Protein AF-A0A9D8TJP3-F1 (afdb_monomer)

Sequence (232 aa):
MSSPQKVGKEHIFDLKEYVSEFPYVSIFRLLYLKGLGNQDDIRFSSELRHAALYVQDRKALRTLMELKDVREEAAEVKEADPVAPKANAKPKRDEETDPLAVVPAFDIAKELEVDDEPIEDLSELAKFINRKPKKMKHQSLIDNFIQASETESFTTSIKSNSGESVAPQAQESKSVGESEEFLTETLAKIYIKQRKFESAIKIFRKLCLKNPEKSIYFADQIRFLEKLVENL

Foldseek 3Di:
DPDLQPQEPVCLVVLVVCCVVPVQDLVSLLSNLLHCLVVVPPCNVVSLVSSVVRDPDVVSSVVSVVVSVVVVVVPPPDDDDDDDDDDDDDDDDDDDDDPPPDDPPPPPVVVPPDPPDPPPDPVVVVVVVPDDDDQDPCNVVVVVVVVVCVVDVPPPPPPPPDDDDDDDDDDDDDDPPPPLPPLDLVVLVVCVVVVNLVVSLVSLVSVCVVCVVCVVVSVVVNVVSVVVVVVD

Nearest PDB structures (foldseek):
  7mqa-assembly1_LP  TM=6.588E-01  e=6.156E+00  Homo sapiens
  8t9d-assembly1_E  TM=1.950E-01  e=9.033E+00  Homo sapiens
  5fwl-assembly1_E  TM=1.680E-01  e=9.542E+00  Homo sapiens

Solvent-accessible surface area (backbone atoms only — not comparable to full-atom values): 15213 Å² total; per-residue (Å²): 136,95,56,90,88,70,52,49,77,84,47,41,61,59,28,50,52,48,34,70,77,40,69,76,49,44,66,44,43,53,51,33,50,48,22,30,59,74,66,70,41,84,60,38,71,60,51,46,60,58,40,64,74,52,38,88,56,64,62,64,55,47,53,67,52,51,62,53,59,59,58,56,65,73,70,73,80,83,85,88,86,90,86,90,90,88,80,89,90,84,88,87,83,90,85,86,90,82,95,78,90,79,72,85,76,82,66,66,72,77,82,59,81,63,91,81,70,84,85,84,54,76,73,55,54,56,54,57,72,70,47,78,80,80,82,54,101,58,46,68,61,53,53,52,50,54,54,52,52,72,76,43,85,76,73,82,77,78,80,77,87,74,87,83,89,79,85,91,74,97,68,94,73,82,77,78,81,75,67,73,88,73,73,45,71,68,56,27,53,50,27,48,76,70,69,38,47,70,62,20,41,54,42,38,56,55,47,28,73,76,38,63,94,49,28,68,61,34,52,52,53,39,53,52,45,52,54,50,64,75,76,106

Structure (mmCIF, N/CA/C/O backbone):
data_AF-A0A9D8TJP3-F1
#
_entry.id   AF-A0A9D8TJP3-F1
#
loop_
_atom_site.group_PDB
_atom_site.id
_atom_site.type_symbol
_atom_site.label_atom_id
_atom_site.label_alt_id
_atom_site.label_comp_id
_atom_site.label_asym_id
_atom_site.label_entity_id
_atom_site.label_seq_id
_atom_site.pdbx_PDB_ins_code
_atom_site.Cartn_x
_atom_site.Cartn_y
_atom_site.Cartn_z
_atom_site.occupancy
_atom_site.B_iso_or_equiv
_atom_site.auth_seq_id
_atom_site.auth_comp_id
_atom_site.auth_asym_id
_atom_site.auth_atom_id
_atom_site.pdbx_PDB_model_num
ATOM 1 N N . MET A 1 1 ? 31.776 0.926 -12.232 1.00 44.47 1 MET A N 1
ATOM 2 C CA . MET A 1 1 ? 30.499 1.338 -12.859 1.00 44.47 1 MET A CA 1
ATOM 3 C C . MET A 1 1 ? 30.181 2.769 -12.421 1.00 44.47 1 MET A C 1
ATOM 5 O O . MET A 1 1 ? 29.446 2.950 -11.464 1.00 44.47 1 MET A O 1
ATOM 9 N N . SER A 1 2 ? 30.781 3.787 -13.052 1.00 45.88 2 SER A N 1
ATOM 10 C CA . SER A 1 2 ? 30.724 5.188 -12.571 1.00 45.88 2 SER A CA 1
ATOM 11 C C . SER A 1 2 ? 29.627 6.050 -13.215 1.00 45.88 2 SER A C 1
ATOM 13 O O . SER A 1 2 ? 29.706 7.272 -13.180 1.00 45.88 2 SER A O 1
ATOM 15 N N . SER A 1 3 ? 28.599 5.461 -13.833 1.00 56.03 3 SER A N 1
ATOM 16 C CA . SER A 1 3 ? 27.467 6.222 -14.390 1.00 56.03 3 SER A CA 1
ATOM 17 C C . SER A 1 3 ? 26.207 5.351 -14.507 1.00 56.03 3 SER A C 1
ATOM 19 O O . SER A 1 3 ? 26.027 4.687 -15.529 1.00 56.03 3 SER A O 1
ATOM 21 N N . PRO A 1 4 ? 25.295 5.364 -13.516 1.00 60.12 4 PRO A N 1
ATOM 22 C CA . PRO A 1 4 ? 24.030 4.615 -13.572 1.00 60.12 4 PRO A CA 1
ATOM 23 C C . PRO A 1 4 ? 23.072 5.097 -14.682 1.00 60.12 4 PRO A C 1
ATOM 25 O O . PRO A 1 4 ? 22.067 4.450 -14.956 1.00 60.12 4 PRO A O 1
ATOM 28 N N . GLN A 1 5 ? 23.381 6.215 -15.351 1.00 61.78 5 GLN A N 1
ATOM 29 C CA . GLN A 1 5 ? 22.590 6.759 -16.459 1.00 61.78 5 GLN A CA 1
ATOM 30 C C . GLN A 1 5 ? 22.841 6.073 -17.817 1.00 61.78 5 GLN A C 1
ATOM 32 O O . GLN A 1 5 ? 22.032 6.239 -18.725 1.00 61.78 5 GLN A O 1
ATOM 37 N N . LYS A 1 6 ? 23.917 5.285 -17.973 1.00 68.00 6 LYS A N 1
ATOM 38 C CA . LYS A 1 6 ? 24.306 4.648 -19.251 1.00 68.00 6 LYS A CA 1
ATOM 39 C C . LYS A 1 6 ? 24.052 3.135 -19.289 1.00 68.00 6 LYS A C 1
ATOM 41 O O . LYS A 1 6 ? 24.790 2.403 -19.934 1.00 68.00 6 LYS A O 1
ATOM 46 N N . VAL A 1 7 ? 23.036 2.639 -18.582 1.00 75.12 7 VAL A N 1
ATOM 47 C CA . VAL A 1 7 ? 22.682 1.211 -18.652 1.00 75.12 7 VAL A CA 1
ATOM 48 C C . VAL A 1 7 ? 22.010 0.925 -20.004 1.00 75.12 7 VAL A C 1
ATOM 50 O O . VAL A 1 7 ? 20.844 1.278 -20.203 1.00 75.12 7 VAL A O 1
ATOM 53 N N . GLY A 1 8 ? 22.782 0.347 -20.932 1.00 71.50 8 GLY A N 1
ATOM 54 C CA . GLY A 1 8 ? 22.374 -0.069 -22.280 1.00 71.50 8 GLY A CA 1
ATOM 55 C C . GLY A 1 8 ? 21.865 -1.516 -22.373 1.00 71.50 8 GLY A C 1
ATOM 56 O O . GLY A 1 8 ? 21.659 -2.185 -21.357 1.00 71.50 8 GLY A O 1
ATOM 57 N N . LYS A 1 9 ? 21.632 -2.005 -23.602 1.00 76.00 9 LYS A N 1
ATOM 58 C CA . LYS A 1 9 ? 21.052 -3.344 -23.876 1.00 76.00 9 LYS A CA 1
ATOM 59 C C . LYS A 1 9 ? 21.998 -4.477 -23.526 1.00 76.00 9 LYS A C 1
ATOM 61 O O . LYS A 1 9 ? 21.565 -5.512 -23.030 1.00 76.00 9 LYS A O 1
ATOM 66 N N . GLU A 1 10 ? 23.274 -4.229 -23.739 1.00 80.31 10 GLU A N 1
ATOM 67 C CA . GLU A 1 10 ? 24.395 -5.099 -23.439 1.00 80.31 10 GLU A CA 1
ATOM 68 C C . GLU A 1 10 ? 24.446 -5.503 -21.961 1.00 80.31 10 GLU A C 1
ATOM 70 O O . GLU A 1 10 ? 24.826 -6.623 -21.654 1.00 80.31 10 GLU A O 1
ATOM 75 N N . HIS A 1 11 ? 23.983 -4.641 -21.051 1.00 83.00 11 HIS A N 1
ATOM 76 C CA . HIS A 1 11 ? 24.067 -4.888 -19.612 1.00 83.00 11 HIS A CA 1
ATOM 77 C C . HIS A 1 11 ? 22.826 -5.566 -19.028 1.00 83.00 11 HIS A C 1
ATOM 79 O O . HIS A 1 11 ? 22.880 -6.037 -17.897 1.00 83.00 11 HIS A O 1
ATOM 85 N N . ILE A 1 12 ? 21.698 -5.616 -19.751 1.00 87.19 12 ILE A N 1
ATOM 86 C CA . ILE A 1 12 ? 20.437 -6.164 -19.215 1.00 87.19 12 ILE A CA 1
ATOM 87 C C . ILE A 1 12 ? 20.566 -7.653 -18.909 1.00 87.19 12 ILE A C 1
ATOM 89 O O . ILE A 1 12 ? 20.019 -8.110 -17.906 1.00 87.19 12 ILE A O 1
ATOM 93 N N . PHE A 1 13 ? 21.264 -8.401 -19.765 1.00 88.00 13 PHE A N 1
ATOM 94 C CA . PHE A 1 13 ? 21.446 -9.836 -19.574 1.00 88.00 13 PHE A CA 1
ATOM 95 C C . PHE A 1 13 ? 22.270 -10.116 -18.311 1.00 88.00 13 PHE A C 1
ATOM 97 O O . PHE A 1 13 ? 21.777 -10.795 -17.412 1.00 88.00 13 PHE A O 1
ATOM 104 N N . ASP A 1 14 ? 23.438 -9.485 -18.191 1.00 89.06 14 ASP A N 1
ATOM 105 C CA . ASP A 1 14 ? 24.317 -9.612 -17.023 1.00 89.06 14 ASP A CA 1
ATOM 106 C C . ASP A 1 14 ? 23.613 -9.140 -15.739 1.00 89.06 14 ASP A C 1
ATOM 108 O O . ASP A 1 14 ? 23.651 -9.795 -14.700 1.00 89.06 14 ASP A O 1
ATOM 112 N N . LEU A 1 15 ? 22.889 -8.016 -15.805 1.00 89.69 15 LEU A N 1
ATOM 113 C CA . LEU A 1 15 ? 22.115 -7.495 -14.675 1.00 89.69 15 LEU A CA 1
ATOM 114 C C . LEU A 1 15 ? 21.002 -8.452 -14.251 1.00 89.69 15 LEU A C 1
ATOM 116 O O . LEU A 1 15 ? 20.737 -8.586 -13.057 1.00 89.69 15 LEU A O 1
ATOM 120 N N . LYS A 1 16 ? 20.356 -9.128 -15.203 1.00 91.19 16 LYS A N 1
ATOM 121 C CA . LYS A 1 16 ? 19.347 -10.144 -14.901 1.00 91.19 16 LYS A CA 1
ATOM 122 C C . LYS A 1 16 ? 19.970 -11.346 -14.196 1.00 91.19 16 LYS A C 1
ATOM 124 O O . LYS A 1 16 ? 19.378 -11.853 -13.242 1.00 91.19 16 LYS A O 1
ATOM 129 N N . GLU A 1 17 ? 21.147 -11.776 -14.641 1.00 92.69 17 GLU A N 1
ATOM 130 C CA . GLU A 1 17 ? 21.906 -12.848 -14.000 1.00 92.69 17 GLU A CA 1
ATOM 131 C C . GLU A 1 17 ? 22.252 -12.471 -12.552 1.00 92.69 17 GLU A C 1
ATOM 133 O O . GLU A 1 17 ? 21.866 -13.192 -11.628 1.00 92.69 17 GLU A O 1
ATOM 138 N N . TYR A 1 18 ? 22.790 -11.271 -12.316 1.00 91.94 18 TYR A N 1
ATOM 139 C CA . TYR A 1 18 ? 23.084 -10.791 -10.959 1.00 91.94 18 TYR A CA 1
ATOM 140 C C . TYR A 1 18 ? 21.846 -10.623 -10.072 1.00 91.94 18 TYR A C 1
ATOM 142 O O . TYR A 1 18 ? 21.910 -10.878 -8.870 1.00 91.94 18 TYR A O 1
ATOM 150 N N . VAL A 1 19 ? 20.702 -10.220 -10.629 1.00 91.94 19 VAL A N 1
ATOM 151 C CA . VAL A 1 19 ? 19.435 -10.160 -9.877 1.00 91.94 19 VAL A CA 1
ATOM 152 C C . VAL A 1 19 ? 18.961 -11.557 -9.469 1.00 91.94 19 VAL A C 1
ATOM 154 O O . VAL A 1 19 ? 18.349 -11.702 -8.407 1.00 91.94 19 VAL A O 1
ATOM 157 N N . SER A 1 20 ? 19.237 -12.574 -10.289 1.00 90.62 20 SER A N 1
ATOM 158 C CA . SER A 1 20 ? 18.901 -13.964 -9.973 1.00 90.62 20 SER A CA 1
ATOM 159 C C . SER A 1 20 ? 19.840 -14.570 -8.926 1.00 90.62 20 SER A C 1
ATOM 161 O O . SER A 1 20 ? 19.373 -15.264 -8.025 1.00 90.62 20 SER A O 1
ATOM 163 N N . GLU A 1 21 ? 21.132 -14.248 -8.997 1.00 94.56 21 GLU A N 1
ATOM 164 C CA . GLU A 1 21 ? 22.159 -14.756 -8.085 1.00 94.56 21 GLU A CA 1
ATOM 165 C C . GLU A 1 21 ? 22.129 -14.047 -6.721 1.00 94.56 21 GLU A C 1
ATOM 167 O O . GLU A 1 21 ? 22.305 -14.679 -5.678 1.00 94.56 21 GLU A O 1
ATOM 172 N N . PHE A 1 22 ? 21.803 -12.748 -6.701 1.00 91.44 22 PHE A N 1
ATOM 173 C CA . PHE A 1 22 ? 21.753 -11.930 -5.486 1.00 91.44 22 PHE A CA 1
ATOM 174 C C . PHE A 1 22 ? 20.387 -11.243 -5.287 1.00 91.44 22 PHE A C 1
ATOM 176 O O . PHE A 1 22 ? 20.278 -10.014 -5.382 1.00 91.44 22 PHE A O 1
ATOM 183 N N . PRO A 1 23 ? 19.323 -11.989 -4.920 1.00 87.31 23 PRO A N 1
ATOM 184 C CA . PRO A 1 23 ? 17.965 -11.449 -4.852 1.00 87.31 23 PRO A CA 1
ATOM 185 C C . PRO A 1 23 ? 17.764 -10.309 -3.847 1.00 87.31 23 PRO A C 1
ATOM 187 O O . PRO A 1 23 ? 16.841 -9.514 -4.003 1.00 87.31 23 PRO A O 1
ATOM 190 N N . TYR A 1 24 ? 18.577 -10.212 -2.801 1.00 89.44 24 TYR A N 1
ATOM 191 C CA . TYR A 1 24 ? 18.387 -9.211 -1.744 1.00 89.44 24 TYR A CA 1
ATOM 192 C C . TYR A 1 24 ? 19.181 -7.921 -1.977 1.00 89.44 24 TYR A C 1
ATOM 194 O O . TYR A 1 24 ? 19.028 -6.960 -1.225 1.00 89.44 24 TYR A O 1
ATOM 202 N N . VAL A 1 25 ? 20.003 -7.865 -3.029 1.00 90.38 25 VAL A N 1
ATOM 203 C CA . VAL A 1 25 ? 20.800 -6.679 -3.343 1.00 90.38 25 VAL A CA 1
ATOM 204 C C . VAL A 1 25 ? 19.956 -5.696 -4.155 1.00 90.38 25 VAL A C 1
ATOM 206 O O . VAL A 1 25 ? 19.658 -5.899 -5.333 1.00 90.38 25 VAL A O 1
ATOM 209 N N . SER A 1 26 ? 19.575 -4.591 -3.515 1.00 86.56 26 SER A N 1
ATOM 210 C CA . SER A 1 26 ? 18.715 -3.557 -4.104 1.00 86.56 26 SER A CA 1
ATOM 211 C C . SER A 1 26 ? 19.340 -2.875 -5.325 1.00 86.56 26 SER A C 1
ATOM 213 O O . SER A 1 26 ? 18.622 -2.527 -6.261 1.00 86.56 26 SER A O 1
ATOM 215 N N . ILE A 1 27 ? 20.667 -2.723 -5.359 1.00 88.00 27 ILE A N 1
ATOM 216 C CA . ILE A 1 27 ? 21.352 -1.953 -6.405 1.00 88.00 27 ILE A CA 1
ATOM 217 C C . ILE A 1 27 ? 21.264 -2.618 -7.784 1.00 88.00 27 ILE A C 1
ATOM 219 O O . ILE A 1 27 ? 20.998 -1.936 -8.771 1.00 88.00 27 ILE A O 1
ATOM 223 N N . PHE A 1 28 ? 21.399 -3.948 -7.856 1.00 89.50 28 PHE A N 1
ATOM 224 C CA . PHE A 1 28 ? 21.288 -4.687 -9.117 1.00 89.50 28 PHE A CA 1
ATOM 225 C C . PHE A 1 28 ? 19.870 -4.630 -9.663 1.00 89.50 28 PHE A C 1
ATOM 227 O O . PHE A 1 28 ? 19.679 -4.400 -10.853 1.00 89.50 28 PHE A O 1
ATOM 234 N N . ARG A 1 29 ? 18.869 -4.744 -8.782 1.00 89.19 29 ARG A N 1
ATOM 235 C CA . ARG A 1 29 ? 17.461 -4.601 -9.163 1.00 89.19 29 ARG A CA 1
ATOM 236 C C . ARG A 1 29 ? 17.176 -3.213 -9.713 1.00 89.19 29 ARG A C 1
ATOM 238 O O . ARG A 1 29 ? 16.544 -3.115 -10.753 1.00 89.19 29 ARG A O 1
ATOM 245 N N . LEU A 1 30 ? 17.666 -2.159 -9.060 1.00 88.62 30 LEU A N 1
ATOM 246 C CA . LEU A 1 30 ? 17.484 -0.779 -9.520 1.00 88.62 30 LEU A CA 1
ATOM 247 C C . LEU A 1 30 ? 18.163 -0.529 -10.874 1.00 88.62 30 LEU A C 1
ATOM 249 O O . LEU A 1 30 ? 17.556 0.076 -11.755 1.00 88.62 30 LEU A O 1
ATOM 253 N N . LEU A 1 31 ? 19.385 -1.031 -11.070 1.00 87.44 31 LEU A N 1
ATOM 254 C CA . LEU A 1 31 ? 20.109 -0.919 -12.341 1.00 87.44 31 LEU A CA 1
ATOM 255 C C . LEU A 1 31 ? 19.426 -1.707 -13.466 1.00 87.44 31 LEU A C 1
ATOM 257 O O . LEU A 1 31 ? 19.239 -1.172 -14.558 1.00 87.44 31 LEU A O 1
ATOM 261 N N . TYR A 1 32 ? 19.004 -2.942 -13.191 1.00 89.94 32 TYR A N 1
ATOM 262 C CA . TYR A 1 32 ? 18.231 -3.770 -14.118 1.00 89.94 32 TYR A CA 1
ATOM 263 C C . TYR A 1 32 ? 16.931 -3.068 -14.518 1.00 89.94 32 TYR A C 1
ATOM 265 O O . TYR A 1 32 ? 16.635 -2.922 -15.705 1.00 89.94 32 TYR A O 1
ATOM 273 N N . LEU A 1 33 ? 16.203 -2.541 -13.530 1.00 89.75 33 LEU A N 1
ATOM 274 C CA . LEU A 1 33 ? 14.968 -1.799 -13.747 1.00 89.75 33 LEU A CA 1
ATOM 275 C C . LEU A 1 33 ? 15.191 -0.535 -14.580 1.00 89.75 33 LEU A C 1
ATOM 277 O O . LEU A 1 33 ? 14.386 -0.225 -15.456 1.00 89.75 33 LEU A O 1
ATOM 281 N N . LYS A 1 34 ? 16.296 0.181 -14.341 1.00 86.75 34 LYS A N 1
ATOM 282 C CA . LYS A 1 34 ? 16.671 1.356 -15.132 1.00 86.75 34 LYS A CA 1
ATOM 283 C C . LYS A 1 34 ? 16.961 0.983 -16.584 1.00 86.75 34 LYS A C 1
ATOM 285 O O . LYS A 1 34 ? 16.490 1.674 -17.482 1.00 86.75 34 LYS A O 1
ATOM 290 N N . GLY A 1 35 ? 17.675 -0.120 -16.813 1.00 88.62 35 GLY A N 1
ATOM 291 C CA . GLY A 1 35 ? 17.944 -0.647 -18.153 1.00 88.62 35 GLY A CA 1
ATOM 292 C C . GLY A 1 35 ? 16.665 -1.021 -18.908 1.00 88.62 35 GLY A C 1
ATOM 293 O O . GLY A 1 35 ? 16.483 -0.594 -20.048 1.00 88.62 35 GLY A O 1
ATOM 294 N N . LEU A 1 36 ? 15.751 -1.743 -18.250 1.00 88.50 36 LEU A N 1
ATOM 295 C CA . LEU A 1 36 ? 14.424 -2.085 -18.784 1.00 88.50 36 LEU A CA 1
ATOM 296 C C . LEU A 1 36 ? 13.601 -0.830 -19.107 1.00 88.50 36 LEU A C 1
ATOM 298 O O . LEU A 1 36 ? 12.992 -0.737 -20.170 1.00 88.50 36 LEU A O 1
ATOM 302 N N . GLY A 1 37 ? 13.612 0.147 -18.196 1.00 85.75 37 GLY A N 1
ATOM 303 C CA . GLY A 1 37 ? 12.881 1.403 -18.339 1.00 85.75 37 GLY A CA 1
ATOM 304 C C . GLY A 1 37 ? 13.395 2.272 -19.486 1.00 85.75 37 GLY A C 1
ATOM 305 O O . GLY A 1 37 ? 12.585 2.901 -20.159 1.00 85.75 37 GLY A O 1
ATOM 306 N N . ASN A 1 38 ? 14.707 2.272 -19.742 1.00 85.19 38 ASN A N 1
ATOM 307 C CA . ASN A 1 38 ? 15.329 2.997 -20.855 1.00 85.19 38 ASN A CA 1
ATOM 308 C C . ASN A 1 38 ? 14.980 2.416 -22.237 1.00 85.19 38 ASN A C 1
ATOM 310 O O . ASN A 1 38 ? 15.156 3.111 -23.234 1.00 85.19 38 ASN A O 1
ATOM 314 N N . GLN A 1 39 ? 14.560 1.150 -22.301 1.00 83.88 39 GLN A N 1
ATOM 315 C CA . GLN A 1 39 ? 14.270 0.428 -23.547 1.00 83.88 39 GLN A CA 1
ATOM 316 C C . GLN A 1 39 ? 12.788 0.151 -23.773 1.00 83.88 39 GLN A C 1
ATOM 318 O O . GLN A 1 39 ? 12.456 -0.545 -24.729 1.00 83.88 39 GLN A O 1
ATOM 323 N N . ASP A 1 40 ? 11.925 0.655 -22.889 1.00 81.81 40 ASP A N 1
ATOM 324 C CA . ASP A 1 40 ? 10.482 0.419 -22.938 1.00 81.81 40 ASP A CA 1
ATOM 325 C C . ASP A 1 40 ? 10.120 -1.074 -23.002 1.00 81.81 40 ASP A C 1
ATOM 327 O O . ASP A 1 40 ? 9.189 -1.485 -23.694 1.00 81.81 40 ASP A O 1
ATOM 331 N N . ASP A 1 41 ? 10.862 -1.915 -22.269 1.00 86.88 41 ASP A N 1
ATOM 332 C CA . ASP A 1 41 ? 10.586 -3.352 -22.230 1.00 86.88 41 ASP A CA 1
ATOM 333 C C . ASP A 1 41 ? 9.241 -3.612 -21.528 1.00 86.88 41 ASP A C 1
ATOM 335 O O . ASP A 1 41 ? 8.991 -3.148 -20.412 1.00 86.88 41 ASP A O 1
ATOM 339 N N . ILE A 1 42 ? 8.387 -4.426 -22.148 1.00 86.94 42 ILE A N 1
ATOM 340 C CA . ILE A 1 42 ? 7.096 -4.872 -21.603 1.00 86.94 42 ILE A CA 1
ATOM 341 C C . ILE A 1 42 ? 7.214 -5.492 -20.200 1.00 86.94 42 ILE A C 1
ATOM 343 O O . ILE A 1 42 ? 6.280 -5.418 -19.394 1.00 86.94 42 ILE A O 1
ATOM 347 N N . ARG A 1 43 ? 8.370 -6.085 -19.880 1.00 87.44 43 ARG A N 1
ATOM 348 C CA . ARG A 1 43 ? 8.645 -6.723 -18.584 1.00 87.44 43 ARG A CA 1
ATOM 349 C C . ARG A 1 43 ? 8.847 -5.717 -17.457 1.00 87.44 43 ARG A C 1
ATOM 351 O O . ARG A 1 43 ? 8.711 -6.0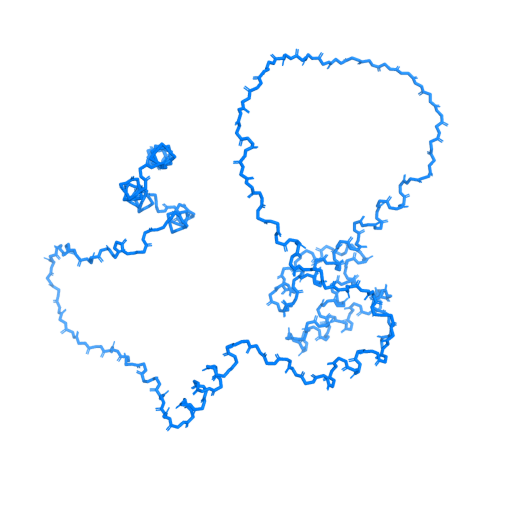96 -16.294 1.00 87.44 43 ARG A O 1
ATOM 358 N N . PHE A 1 44 ? 9.109 -4.449 -17.777 1.00 89.19 44 PHE A N 1
ATOM 359 C CA . PHE A 1 44 ? 9.380 -3.388 -16.807 1.00 89.19 44 PHE A CA 1
ATOM 360 C C . PHE A 1 44 ? 8.309 -3.299 -15.714 1.00 89.19 44 PHE A C 1
ATOM 362 O O . PHE A 1 44 ? 8.629 -3.257 -14.530 1.00 89.19 44 PHE A O 1
ATOM 369 N N . SER A 1 45 ? 7.030 -3.340 -16.096 1.00 86.38 45 SER A N 1
ATOM 370 C CA . SER A 1 45 ? 5.909 -3.221 -15.153 1.00 86.38 45 SER A CA 1
ATOM 371 C C . SER A 1 45 ? 5.845 -4.373 -14.139 1.00 86.38 45 SER A C 1
ATOM 373 O O . SER A 1 45 ? 5.516 -4.158 -12.970 1.00 86.38 45 SER A O 1
A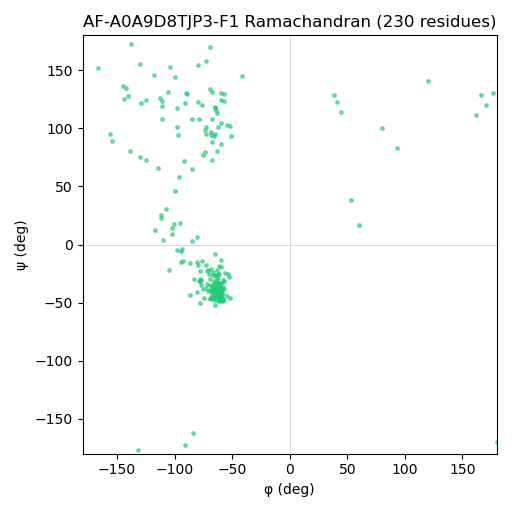TOM 375 N N . SER A 1 46 ? 6.179 -5.591 -14.572 1.00 90.19 46 SER A N 1
ATOM 376 C CA . SER A 1 46 ? 6.213 -6.783 -13.721 1.00 90.19 46 SER A CA 1
ATOM 377 C C . SER A 1 46 ? 7.435 -6.764 -12.804 1.00 90.19 46 SER A C 1
ATOM 379 O O . SER A 1 46 ? 7.313 -6.972 -11.596 1.00 90.19 46 SER A O 1
ATOM 381 N N . GLU A 1 47 ? 8.605 -6.449 -13.361 1.00 89.06 47 GLU A N 1
ATOM 382 C CA . GLU A 1 47 ? 9.866 -6.367 -12.616 1.00 89.06 47 GLU A CA 1
ATOM 383 C C . GLU A 1 47 ? 9.860 -5.229 -11.591 1.00 89.06 47 GLU A C 1
ATOM 385 O O . GLU A 1 47 ? 10.422 -5.372 -10.508 1.00 89.06 47 GLU A O 1
ATOM 390 N N . LEU A 1 48 ? 9.146 -4.135 -11.866 1.00 89.94 48 LEU A N 1
ATOM 391 C CA . LEU A 1 48 ? 8.939 -3.037 -10.922 1.00 89.94 48 LEU A CA 1
ATOM 392 C C . LEU A 1 48 ? 8.234 -3.515 -9.656 1.00 89.94 48 LEU A C 1
ATOM 394 O O . LEU A 1 48 ? 8.677 -3.227 -8.543 1.00 89.94 48 LEU A O 1
ATOM 398 N N . ARG A 1 49 ? 7.151 -4.279 -9.813 1.00 88.44 49 ARG A N 1
ATOM 399 C CA . ARG A 1 49 ? 6.406 -4.817 -8.668 1.00 88.44 49 ARG A CA 1
ATOM 400 C C . ARG A 1 49 ? 7.282 -5.744 -7.836 1.00 88.44 49 ARG A C 1
ATOM 402 O O . ARG A 1 49 ? 7.243 -5.664 -6.613 1.00 88.44 49 ARG A O 1
ATOM 409 N N . HIS A 1 50 ? 8.101 -6.568 -8.489 1.00 86.81 50 HIS A N 1
ATOM 410 C CA . HIS A 1 50 ? 9.062 -7.419 -7.795 1.00 86.81 50 HIS A CA 1
ATOM 411 C C . HIS A 1 50 ? 10.157 -6.608 -7.096 1.00 86.81 50 HIS A C 1
ATOM 413 O O . HIS A 1 50 ? 10.430 -6.852 -5.924 1.00 86.81 50 HIS A O 1
ATOM 419 N N . ALA A 1 51 ? 10.751 -5.611 -7.751 1.00 87.62 51 ALA A N 1
ATOM 420 C CA . ALA A 1 51 ? 11.784 -4.765 -7.159 1.00 87.62 51 ALA A CA 1
ATOM 421 C C . ALA A 1 51 ? 11.268 -3.979 -5.943 1.00 87.62 51 ALA A C 1
ATOM 423 O O . ALA A 1 51 ? 11.980 -3.867 -4.945 1.00 87.62 51 ALA A O 1
ATOM 424 N N . ALA A 1 52 ? 10.015 -3.518 -5.974 1.00 87.56 52 ALA A N 1
ATOM 425 C CA . ALA A 1 52 ? 9.384 -2.793 -4.870 1.00 87.56 52 ALA A CA 1
ATOM 426 C C . ALA A 1 52 ? 9.264 -3.608 -3.566 1.00 87.56 52 ALA A C 1
ATOM 428 O O . ALA A 1 52 ? 9.080 -3.019 -2.499 1.00 87.56 52 ALA A O 1
ATOM 429 N N . LEU A 1 53 ? 9.366 -4.942 -3.638 1.00 88.19 53 LEU A N 1
ATOM 430 C CA . LEU A 1 53 ? 9.390 -5.818 -2.463 1.00 88.19 53 LEU A CA 1
ATOM 431 C C . LEU A 1 53 ? 10.760 -5.838 -1.775 1.00 88.19 53 LEU A C 1
ATOM 433 O O . LEU A 1 53 ? 10.828 -6.012 -0.562 1.00 88.19 53 LEU A O 1
ATOM 437 N N . TYR A 1 54 ? 11.840 -5.671 -2.541 1.00 86.44 54 TYR A N 1
ATOM 438 C CA . TYR A 1 54 ? 13.216 -5.839 -2.060 1.00 86.44 54 TYR A CA 1
ATOM 439 C C . TYR A 1 54 ? 13.957 -4.512 -1.851 1.00 86.44 54 TYR A C 1
ATOM 441 O O . TYR A 1 54 ? 14.931 -4.461 -1.103 1.00 86.44 54 TYR A O 1
ATOM 449 N N . VAL A 1 55 ? 13.529 -3.431 -2.506 1.00 86.38 55 VAL A N 1
ATOM 450 C CA . VAL A 1 55 ? 14.144 -2.107 -2.356 1.00 86.38 55 VAL A CA 1
ATOM 451 C C . VAL A 1 55 ? 13.649 -1.444 -1.069 1.00 86.38 55 VAL A C 1
ATOM 453 O O . VAL A 1 55 ? 12.451 -1.240 -0.886 1.00 86.38 55 VAL A O 1
ATOM 456 N N . GLN A 1 56 ? 14.587 -1.079 -0.189 1.00 83.75 56 GLN A N 1
ATOM 457 C CA . GLN A 1 56 ? 14.279 -0.422 1.086 1.00 83.75 56 GLN A CA 1
ATOM 458 C C . GLN A 1 56 ? 13.804 1.029 0.903 1.00 83.75 56 GLN A C 1
ATOM 460 O O . GLN A 1 56 ? 12.860 1.452 1.566 1.00 83.75 56 GLN A O 1
ATOM 465 N N . ASP A 1 57 ? 14.417 1.779 -0.021 1.00 83.88 57 ASP A N 1
ATOM 466 C CA . ASP A 1 57 ? 14.053 3.170 -0.295 1.00 83.88 57 ASP A CA 1
ATOM 467 C C . ASP A 1 57 ? 13.112 3.296 -1.503 1.00 83.88 57 ASP A C 1
ATOM 469 O O . ASP A 1 57 ? 13.512 3.266 -2.671 1.00 83.88 57 ASP A O 1
ATOM 473 N N . ARG A 1 58 ? 11.822 3.476 -1.210 1.00 83.62 58 ARG A N 1
ATOM 474 C CA . ARG A 1 58 ? 10.793 3.703 -2.233 1.00 83.62 58 ARG A CA 1
ATOM 475 C C . ARG A 1 58 ? 10.892 5.076 -2.893 1.00 83.62 58 ARG A C 1
ATOM 477 O O . ARG A 1 58 ? 10.391 5.220 -4.007 1.00 83.62 58 ARG A O 1
ATOM 484 N N . LYS A 1 59 ? 11.521 6.066 -2.249 1.00 82.69 59 LYS A N 1
ATOM 485 C CA . LYS A 1 59 ? 11.759 7.376 -2.868 1.00 82.69 59 LYS A CA 1
ATOM 486 C C . LYS A 1 59 ? 12.790 7.238 -3.978 1.00 82.69 59 LYS A C 1
ATOM 488 O O . LYS A 1 59 ? 12.514 7.684 -5.081 1.00 82.69 59 LYS A O 1
ATOM 493 N N . ALA A 1 60 ? 13.892 6.526 -3.731 1.00 75.00 60 ALA A N 1
ATOM 494 C CA . ALA A 1 60 ? 14.889 6.217 -4.760 1.00 75.00 60 ALA A CA 1
ATOM 495 C C . ALA A 1 60 ? 14.297 5.446 -5.956 1.00 75.00 60 ALA A C 1
ATOM 497 O O . ALA A 1 60 ? 14.668 5.686 -7.103 1.00 75.00 60 ALA A O 1
ATOM 498 N N . LEU A 1 61 ? 13.344 4.539 -5.709 1.00 82.62 61 LEU A N 1
ATOM 499 C CA . LEU A 1 61 ? 12.614 3.853 -6.781 1.00 82.62 61 LEU A CA 1
ATOM 500 C C . LEU A 1 61 ? 11.740 4.829 -7.585 1.00 82.62 61 LEU A C 1
ATOM 502 O O . LEU A 1 61 ? 11.718 4.763 -8.810 1.00 82.62 61 LEU A O 1
ATOM 506 N N . ARG A 1 62 ? 11.034 5.730 -6.894 1.00 81.19 62 ARG A N 1
ATOM 507 C CA . ARG A 1 62 ? 10.150 6.732 -7.497 1.00 81.19 62 ARG A CA 1
ATOM 508 C C . ARG A 1 62 ? 10.922 7.757 -8.326 1.00 81.19 62 ARG A C 1
ATOM 510 O O . 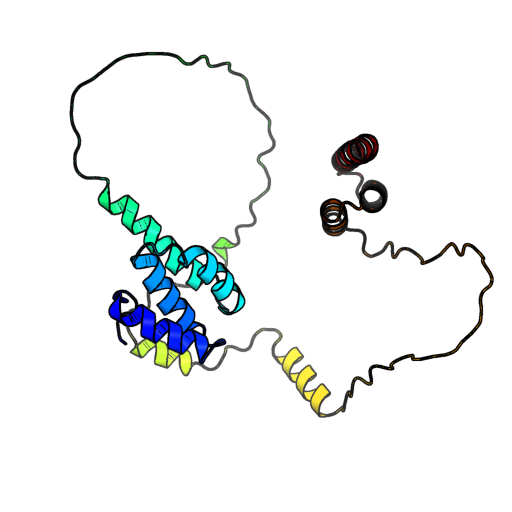ARG A 1 62 ? 10.559 7.967 -9.476 1.00 81.19 62 ARG A O 1
ATOM 517 N N . THR A 1 63 ? 12.010 8.318 -7.801 1.00 79.50 63 THR A N 1
ATOM 518 C CA . THR A 1 63 ? 12.852 9.273 -8.539 1.00 79.50 63 THR A CA 1
ATOM 519 C C . THR A 1 63 ? 13.416 8.636 -9.805 1.00 79.50 63 THR A C 1
ATOM 521 O O . THR A 1 63 ? 13.390 9.244 -10.871 1.00 79.50 63 THR A O 1
ATOM 524 N N . LEU A 1 64 ? 13.838 7.369 -9.738 1.00 71.88 64 LEU A N 1
ATOM 525 C CA . LEU A 1 64 ? 14.305 6.623 -10.907 1.00 71.88 64 LEU A CA 1
ATOM 526 C C . LEU A 1 64 ? 13.238 6.514 -12.016 1.00 71.88 64 LEU A C 1
ATOM 528 O O . LEU A 1 64 ? 13.615 6.486 -13.196 1.00 71.88 64 LEU A O 1
ATOM 532 N N . MET A 1 65 ? 11.953 6.449 -11.633 1.00 72.81 65 MET A N 1
ATOM 533 C CA . MET A 1 65 ? 10.794 6.412 -12.538 1.00 72.81 65 MET A CA 1
ATOM 534 C C . MET A 1 65 ? 10.469 7.796 -13.097 1.00 72.81 65 MET A C 1
ATOM 536 O O . MET A 1 65 ? 10.373 7.943 -14.307 1.00 72.81 65 MET A O 1
ATOM 540 N N . GLU A 1 66 ? 10.364 8.803 -12.228 1.00 69.12 66 GLU A N 1
ATOM 541 C CA . GLU A 1 66 ? 10.014 10.185 -12.594 1.00 69.12 66 GLU A CA 1
ATOM 542 C C . GLU A 1 66 ? 11.078 10.823 -13.506 1.00 69.12 66 GLU A C 1
ATOM 544 O O . GLU A 1 66 ? 10.761 11.650 -14.356 1.00 69.12 66 GLU A O 1
ATOM 549 N N . LEU A 1 67 ? 12.337 10.368 -13.432 1.00 56.84 67 LEU A N 1
ATOM 550 C CA . LEU A 1 67 ? 13.393 10.728 -14.390 1.00 56.84 67 LEU A CA 1
ATOM 551 C C . LEU A 1 67 ? 13.082 10.334 -15.849 1.00 56.84 67 LEU A C 1
ATOM 553 O O . LEU A 1 67 ? 13.809 10.752 -16.752 1.00 56.84 67 LEU A O 1
ATOM 557 N N . LYS A 1 68 ? 12.075 9.487 -16.091 1.00 53.94 68 LYS A N 1
ATOM 558 C CA . LYS A 1 68 ? 11.605 9.127 -17.431 1.00 53.94 68 LYS A CA 1
ATOM 559 C C . LYS A 1 68 ? 10.563 10.126 -17.940 1.00 53.94 68 LYS A C 1
ATOM 561 O O . LYS A 1 68 ? 10.711 10.598 -19.062 1.00 53.94 68 LYS A O 1
ATOM 566 N N . ASP A 1 69 ? 9.622 10.517 -17.084 1.00 51.12 69 ASP A N 1
ATOM 567 C CA . ASP A 1 69 ? 8.532 11.444 -17.419 1.00 51.12 69 ASP A CA 1
ATOM 568 C C . ASP A 1 69 ? 9.068 12.853 -17.749 1.00 51.12 69 ASP A C 1
ATOM 570 O O . ASP A 1 69 ? 8.655 13.476 -18.723 1.00 51.12 69 ASP A O 1
ATOM 574 N N . VAL A 1 70 ? 10.104 13.317 -17.035 1.00 50.03 70 VAL A N 1
ATOM 575 C CA . VAL A 1 70 ? 10.754 14.618 -17.314 1.00 50.03 70 VAL A CA 1
ATOM 576 C C . VAL A 1 70 ? 11.488 14.633 -18.669 1.00 50.03 70 VAL A C 1
ATOM 578 O O . VAL A 1 70 ? 11.689 15.693 -19.264 1.00 50.03 70 VAL A O 1
ATOM 581 N N . ARG A 1 71 ? 11.888 13.465 -19.198 1.00 44.66 71 ARG A N 1
ATOM 582 C CA . ARG A 1 71 ? 12.561 13.372 -20.506 1.00 44.66 71 ARG A CA 1
ATOM 583 C C . ARG A 1 71 ? 11.581 13.485 -21.677 1.00 44.66 71 ARG A C 1
ATOM 585 O O . ARG A 1 71 ? 12.016 13.848 -22.767 1.00 44.66 71 ARG A O 1
ATOM 592 N N . GLU A 1 72 ? 10.300 13.194 -21.459 1.00 45.38 72 GLU A N 1
ATOM 593 C CA . GLU A 1 72 ? 9.254 13.331 -22.478 1.00 45.38 72 GLU A CA 1
ATOM 594 C C . GLU A 1 72 ? 8.792 14.793 -22.607 1.00 45.38 72 GLU A C 1
ATOM 596 O O . GLU A 1 72 ? 8.725 15.305 -23.723 1.00 45.38 72 GLU A O 1
ATOM 601 N N . GLU A 1 73 ? 8.629 15.529 -21.500 1.00 42.00 73 GLU A N 1
ATOM 602 C CA . GLU A 1 73 ? 8.202 16.942 -21.551 1.00 42.00 73 GLU A CA 1
ATOM 603 C C . GLU A 1 73 ? 9.260 17.898 -22.139 1.00 42.00 73 GLU A C 1
ATOM 605 O O . GLU A 1 73 ? 8.924 18.901 -22.771 1.00 42.00 73 GLU A O 1
ATOM 610 N N . ALA A 1 74 ? 10.554 17.592 -21.995 1.00 44.53 74 ALA A N 1
ATOM 611 C CA . ALA A 1 74 ? 11.628 18.434 -22.535 1.00 44.53 74 ALA A CA 1
ATOM 612 C C . ALA A 1 74 ? 11.817 18.307 -24.063 1.00 44.53 74 ALA A C 1
ATOM 614 O O . ALA A 1 74 ? 12.507 19.135 -24.663 1.00 44.53 74 ALA A O 1
ATOM 615 N N . ALA A 1 75 ? 11.235 17.283 -24.698 1.00 45.31 75 ALA A N 1
ATOM 616 C CA . ALA A 1 75 ? 11.389 17.024 -26.130 1.00 45.31 75 ALA A CA 1
ATOM 617 C C . ALA A 1 75 ? 10.271 17.637 -26.998 1.00 45.31 75 ALA A C 1
ATOM 619 O O . ALA A 1 75 ? 10.458 17.756 -28.208 1.00 45.31 75 ALA A O 1
ATOM 620 N N . GLU A 1 76 ? 9.142 18.055 -26.415 1.00 44.72 76 GLU A N 1
ATOM 621 C CA . GLU A 1 76 ? 7.941 18.442 -27.179 1.00 44.72 76 GLU A CA 1
ATOM 622 C C . GLU A 1 76 ? 7.766 19.960 -27.400 1.00 44.72 76 GLU A C 1
ATOM 624 O O . GLU A 1 76 ? 6.881 20.384 -28.139 1.00 44.72 76 GLU A O 1
ATOM 629 N N . VAL A 1 77 ? 8.628 20.813 -26.831 1.00 45.53 77 VAL A N 1
ATOM 630 C CA . VAL A 1 77 ? 8.471 22.282 -26.902 1.00 45.53 77 VAL A CA 1
ATOM 631 C C . VAL A 1 77 ? 9.590 22.949 -27.703 1.00 45.53 77 VAL A C 1
ATOM 633 O O . VAL A 1 77 ? 10.362 23.720 -27.142 1.00 45.53 77 VAL A O 1
ATOM 636 N N . LYS A 1 78 ? 9.672 22.688 -29.017 1.00 43.31 78 LYS A N 1
ATOM 637 C CA . LYS A 1 78 ? 10.184 23.635 -30.038 1.00 43.31 78 LYS A CA 1
ATOM 638 C C . LYS A 1 78 ? 9.591 23.316 -31.419 1.00 43.31 78 LYS A C 1
ATOM 640 O O . LYS A 1 78 ? 10.164 22.531 -32.160 1.00 43.31 78 LYS A O 1
ATOM 645 N N . GLU A 1 79 ? 8.441 23.919 -31.724 1.00 38.59 79 GLU A N 1
ATOM 646 C CA . GLU A 1 79 ? 8.183 24.814 -32.875 1.00 38.59 79 GLU A CA 1
ATOM 647 C C . GLU A 1 79 ? 6.665 24.938 -33.140 1.00 38.59 79 GLU A C 1
ATOM 649 O O . GLU A 1 79 ? 5.999 23.998 -33.558 1.00 38.59 79 GLU A O 1
ATOM 654 N N . ALA A 1 80 ? 6.135 26.136 -32.883 1.00 33.22 80 ALA A N 1
ATOM 655 C CA . ALA A 1 80 ? 4.857 26.668 -33.376 1.00 33.22 80 ALA A CA 1
ATOM 656 C C . ALA A 1 80 ? 5.214 27.680 -34.496 1.00 33.22 80 ALA A C 1
ATOM 658 O O . ALA A 1 80 ? 6.307 28.243 -34.430 1.00 33.22 80 ALA A O 1
ATOM 659 N N . ASP A 1 81 ? 4.462 28.033 -35.546 1.00 39.84 81 ASP A N 1
ATOM 660 C CA . ASP A 1 81 ? 3.022 28.115 -35.900 1.00 39.84 81 ASP A CA 1
ATOM 661 C C . ASP A 1 81 ? 2.967 28.648 -37.387 1.00 39.84 81 ASP A C 1
ATOM 663 O O . ASP A 1 81 ? 4.060 28.792 -37.949 1.00 39.84 81 ASP A O 1
ATOM 667 N N . PRO A 1 82 ? 1.848 29.058 -38.073 1.00 55.00 82 PRO A N 1
ATOM 668 C CA . PRO A 1 82 ? 0.422 29.192 -37.683 1.00 55.00 82 PRO A CA 1
ATOM 669 C C . PRO A 1 82 ? -0.629 28.702 -38.739 1.00 55.00 82 PRO A C 1
ATOM 671 O O . PRO A 1 82 ? -0.299 28.452 -39.894 1.00 55.00 82 PRO A O 1
ATOM 674 N N . VAL A 1 83 ? -1.931 28.658 -38.375 1.00 31.66 83 VAL A N 1
ATOM 675 C CA . VAL A 1 83 ? -3.122 29.231 -39.093 1.00 31.66 83 VAL A CA 1
ATOM 676 C C . VAL A 1 83 ? -4.449 28.655 -38.527 1.00 31.66 83 VAL A C 1
ATOM 678 O O . VAL A 1 83 ? -4.635 27.453 -38.392 1.00 31.66 83 VAL A O 1
ATOM 681 N N . ALA A 1 84 ? -5.371 29.565 -38.187 1.00 37.09 84 ALA A N 1
ATOM 682 C CA . ALA A 1 84 ? -6.648 29.424 -37.454 1.00 37.09 84 ALA A CA 1
ATOM 683 C C . ALA A 1 84 ? -7.871 28.996 -38.337 1.00 37.09 84 ALA A C 1
ATOM 685 O O . ALA A 1 84 ? -7.668 28.761 -39.526 1.00 37.09 84 ALA A O 1
ATOM 686 N N . PRO A 1 85 ? -9.169 29.145 -37.937 1.00 49.28 85 PRO A N 1
ATOM 687 C CA . PRO A 1 85 ? -9.945 28.797 -36.715 1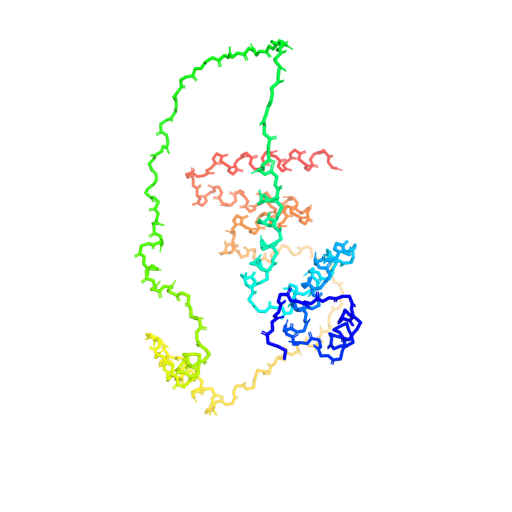.00 49.28 85 PRO A CA 1
ATOM 688 C C . PRO A 1 85 ? -11.313 28.077 -37.010 1.00 49.28 85 PRO A C 1
ATOM 690 O O . PRO A 1 85 ? -11.694 27.939 -38.170 1.00 49.28 85 PRO A O 1
ATOM 693 N N . LYS A 1 86 ? -12.104 27.782 -35.943 1.00 30.75 86 LYS A N 1
ATOM 694 C CA . LYS A 1 86 ? -13.601 27.618 -35.803 1.00 30.75 86 LYS A CA 1
ATOM 695 C C . LYS A 1 86 ? -14.044 26.222 -35.299 1.00 30.75 86 LYS A C 1
ATOM 697 O O . LYS A 1 86 ? -13.513 25.231 -35.763 1.00 30.75 86 LYS A O 1
ATOM 702 N N . ALA A 1 87 ? -15.042 26.025 -34.423 1.00 30.94 87 ALA A N 1
ATOM 703 C CA . ALA A 1 87 ? -15.941 26.891 -33.647 1.00 30.94 87 ALA A CA 1
ATOM 704 C C . ALA A 1 87 ? -16.669 26.074 -32.537 1.00 30.94 87 ALA A C 1
ATOM 706 O O . ALA A 1 87 ? -16.923 24.891 -32.718 1.00 30.94 87 ALA A O 1
ATOM 707 N N . ASN A 1 88 ? -17.031 26.765 -31.441 1.00 30.28 88 ASN A N 1
ATOM 708 C CA . ASN A 1 88 ? -18.178 26.604 -30.517 1.00 30.28 88 ASN A CA 1
ATOM 709 C C . ASN A 1 88 ? -18.662 25.213 -30.042 1.00 30.28 88 ASN A C 1
ATOM 711 O O . ASN A 1 88 ? -19.260 24.469 -30.807 1.00 30.28 88 ASN A O 1
ATOM 715 N N . ALA A 1 89 ? -18.693 24.990 -28.716 1.00 31.02 89 ALA A N 1
ATOM 716 C CA . ALA A 1 89 ? -19.816 25.390 -27.839 1.00 31.02 89 ALA A CA 1
ATOM 717 C C . ALA A 1 89 ? -19.605 24.933 -26.371 1.00 31.02 89 ALA A C 1
ATOM 719 O O . ALA A 1 89 ? -19.342 23.765 -26.103 1.00 31.02 89 ALA A O 1
ATOM 720 N N . LYS A 1 90 ? -19.780 25.849 -25.407 1.00 34.66 90 LYS A N 1
ATOM 721 C CA . LYS A 1 90 ? -20.014 25.567 -23.974 1.00 34.66 90 LYS A CA 1
ATOM 722 C C . LYS A 1 90 ? -21.388 26.130 -23.598 1.00 34.66 90 LYS A C 1
ATOM 724 O O . LYS A 1 90 ? -21.679 27.247 -24.023 1.00 34.66 90 LYS A O 1
ATOM 729 N N . PRO A 1 91 ? -22.138 25.485 -22.692 1.00 33.28 91 PRO A N 1
ATOM 730 C CA . PRO A 1 91 ? -22.988 26.194 -21.752 1.00 33.28 91 PRO A CA 1
ATOM 731 C C . PRO A 1 91 ? -22.362 26.155 -20.347 1.00 33.28 91 PRO A C 1
ATOM 733 O O . PRO A 1 91 ? -21.931 25.108 -19.864 1.00 33.28 91 PRO A O 1
ATOM 736 N N . LYS A 1 92 ? -22.298 27.325 -19.708 1.00 34.06 92 LYS A N 1
ATOM 737 C CA . LYS A 1 92 ? -22.025 27.518 -18.278 1.00 34.06 92 LYS A CA 1
ATOM 738 C C . LYS A 1 92 ? -23.362 27.749 -17.568 1.00 34.06 92 LYS A C 1
ATOM 740 O O . LYS A 1 92 ? -24.238 28.396 -18.138 1.00 34.06 92 LYS A O 1
ATOM 745 N N . ARG A 1 93 ? -23.495 27.250 -16.340 1.00 31.19 93 ARG A N 1
ATOM 746 C CA . ARG A 1 93 ? -24.528 27.651 -15.381 1.00 31.19 93 ARG A CA 1
ATOM 747 C C . ARG A 1 93 ? -23.802 27.979 -14.076 1.00 31.19 93 ARG A C 1
ATOM 749 O O . ARG A 1 93 ? -23.026 27.151 -13.603 1.00 31.19 93 ARG A O 1
ATOM 756 N N . ASP A 1 94 ? -23.979 29.207 -13.613 1.00 49.19 94 ASP A N 1
ATOM 757 C CA . ASP A 1 94 ? -23.378 29.784 -12.410 1.00 49.19 94 ASP A CA 1
ATOM 758 C C . ASP A 1 94 ? -24.133 29.330 -11.144 1.00 49.19 94 ASP A C 1
ATOM 760 O O . ASP A 1 94 ? -25.308 28.989 -11.260 1.00 49.19 94 ASP A O 1
ATOM 764 N N . GLU A 1 95 ? -23.465 29.311 -9.978 1.00 37.75 95 GLU A N 1
ATOM 765 C CA . GLU A 1 95 ? -23.928 29.888 -8.688 1.00 37.75 95 GLU A CA 1
ATOM 766 C C . GLU A 1 95 ? -23.030 29.481 -7.485 1.00 37.75 95 GLU A C 1
ATOM 768 O O . GLU A 1 95 ? -22.800 28.309 -7.209 1.00 37.75 95 GLU A O 1
ATOM 773 N N . GLU A 1 96 ? -22.464 30.513 -6.845 1.00 43.25 96 GLU A N 1
ATOM 774 C CA . GLU A 1 96 ? -22.371 30.828 -5.400 1.00 43.25 96 GLU A CA 1
ATOM 775 C C . GLU A 1 96 ? -22.000 29.773 -4.310 1.00 43.25 96 GLU A C 1
ATOM 777 O O . GLU A 1 96 ? -22.761 28.882 -3.963 1.00 43.25 96 GLU A O 1
ATOM 782 N N . THR A 1 97 ? -20.818 30.015 -3.707 1.00 45.41 97 THR A N 1
ATOM 783 C CA . THR A 1 97 ? -20.350 29.913 -2.290 1.00 45.41 97 THR A CA 1
ATOM 784 C C . THR A 1 97 ? -20.777 28.777 -1.334 1.00 45.41 97 THR A C 1
ATOM 786 O O . THR A 1 97 ? -21.947 28.657 -1.000 1.00 45.41 97 THR A O 1
ATOM 789 N N . ASP A 1 98 ? -19.787 28.117 -0.696 1.00 38.22 98 ASP A N 1
ATOM 790 C CA . ASP A 1 98 ? -19.938 27.391 0.590 1.00 38.22 98 ASP A CA 1
ATOM 791 C C . ASP A 1 98 ? -18.664 27.564 1.490 1.00 38.22 98 ASP A C 1
ATOM 793 O O . ASP A 1 98 ? -17.545 27.479 0.967 1.00 38.22 98 ASP A O 1
ATOM 797 N N . PRO A 1 99 ? -18.760 27.854 2.813 1.00 46.53 99 PRO A N 1
ATOM 798 C CA . PRO A 1 99 ? -17.722 28.521 3.619 1.00 46.53 99 PRO A CA 1
ATOM 799 C C . PRO A 1 99 ? -16.833 27.592 4.487 1.00 46.53 99 PRO A C 1
ATOM 801 O O . PRO A 1 99 ? -16.575 27.883 5.654 1.00 46.53 99 PRO A O 1
ATOM 804 N N . LEU A 1 100 ? -16.317 26.480 3.952 1.00 42.88 100 LEU A N 1
ATOM 805 C CA . LEU A 1 100 ? -15.610 25.447 4.748 1.00 42.88 100 LEU A CA 1
ATOM 806 C C . LEU A 1 100 ? -14.066 25.462 4.703 1.00 42.88 100 LEU A C 1
ATOM 808 O O . LEU A 1 100 ? -13.423 24.494 5.108 1.00 42.88 100 LEU A O 1
ATOM 812 N N . ALA A 1 101 ? -13.430 26.551 4.272 1.00 42.75 101 ALA A N 1
ATOM 813 C CA . ALA A 1 101 ? -11.968 26.619 4.160 1.00 42.75 101 ALA A CA 1
ATOM 814 C C . ALA A 1 101 ? -11.279 27.259 5.383 1.00 42.75 101 ALA A C 1
ATOM 816 O O . ALA A 1 101 ? -10.555 28.239 5.240 1.00 42.75 101 ALA A O 1
ATOM 817 N N . VAL A 1 102 ? -11.469 26.711 6.589 1.00 48.12 102 VAL A N 1
ATOM 818 C CA . VAL A 1 102 ? -10.555 26.978 7.719 1.00 48.12 102 VAL A CA 1
ATOM 819 C C . VAL A 1 102 ? -10.292 25.685 8.491 1.00 48.12 102 VAL A C 1
ATOM 821 O O . VAL A 1 102 ? -10.854 25.430 9.550 1.00 48.12 102 VAL A O 1
ATOM 824 N N . VAL A 1 103 ? -9.391 24.863 7.964 1.00 48.50 103 VAL A N 1
ATOM 825 C CA . VAL A 1 103 ? -8.528 24.027 8.805 1.00 48.50 103 VAL A CA 1
ATOM 826 C C . VAL A 1 103 ? -7.115 24.585 8.651 1.00 48.50 103 VAL A C 1
ATOM 828 O O . VAL A 1 103 ? -6.662 24.715 7.512 1.00 48.50 103 VAL A O 1
ATOM 831 N N . PRO A 1 104 ? -6.414 24.973 9.733 1.00 46.16 104 PRO A N 1
ATOM 832 C CA . PRO A 1 104 ? -5.016 25.344 9.607 1.00 46.16 104 PRO A CA 1
ATOM 833 C C . PRO A 1 104 ? -4.258 24.096 9.153 1.00 46.16 104 PRO A C 1
ATOM 835 O O . PRO A 1 104 ? -4.245 23.076 9.846 1.00 46.16 104 PRO A O 1
ATOM 838 N N . ALA A 1 105 ? -3.683 24.160 7.953 1.00 45.19 105 ALA A N 1
ATOM 839 C CA . ALA A 1 105 ? -2.769 23.144 7.471 1.00 45.19 105 ALA A CA 1
ATOM 840 C C . ALA A 1 105 ? -1.620 23.033 8.481 1.00 45.19 105 ALA A C 1
ATOM 842 O O . ALA A 1 105 ? -0.985 24.021 8.845 1.00 45.19 105 ALA A O 1
ATOM 843 N N . PHE A 1 106 ? -1.402 21.829 8.999 1.00 45.88 106 PHE A N 1
ATOM 844 C CA . PHE A 1 106 ? -0.240 21.542 9.822 1.00 45.88 106 PHE A CA 1
ATOM 845 C C . PHE A 1 106 ? 0.967 21.495 8.874 1.00 45.88 106 PHE A C 1
ATOM 847 O O . PHE A 1 106 ? 1.203 20.483 8.213 1.00 45.88 106 PHE A O 1
ATOM 854 N N . ASP A 1 107 ? 1.671 22.620 8.740 1.00 47.03 107 ASP A N 1
ATOM 855 C CA . ASP A 1 107 ? 2.800 22.791 7.821 1.00 47.03 107 ASP A CA 1
ATOM 856 C C . ASP A 1 107 ? 4.050 22.060 8.334 1.00 47.03 107 ASP A C 1
ATOM 858 O O . ASP A 1 107 ? 4.985 22.648 8.876 1.00 47.03 107 ASP A O 1
ATOM 862 N N . ILE A 1 108 ? 4.081 20.743 8.113 1.00 46.50 108 ILE A N 1
ATOM 863 C CA . ILE A 1 108 ? 5.238 19.860 8.356 1.00 46.50 108 ILE A CA 1
ATOM 864 C C . ILE A 1 108 ? 6.485 20.351 7.591 1.00 46.50 108 ILE A C 1
ATOM 866 O O . ILE A 1 108 ? 7.614 20.087 7.999 1.00 46.50 108 ILE A O 1
ATOM 870 N N . ALA A 1 109 ? 6.288 21.101 6.502 1.00 47.09 109 ALA A N 1
ATOM 871 C CA . ALA A 1 109 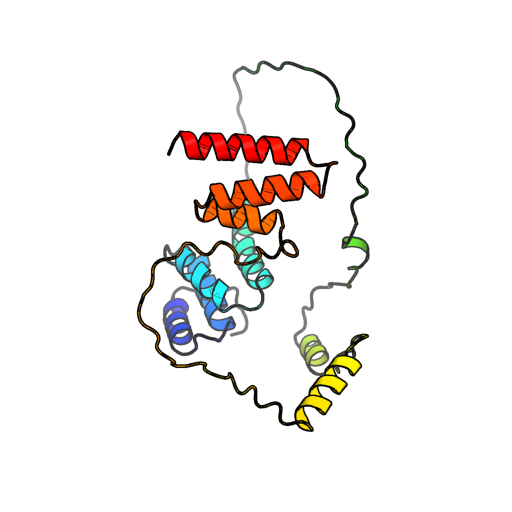? 7.355 21.643 5.667 1.00 47.09 109 ALA A CA 1
ATOM 872 C C . ALA A 1 109 ? 8.282 22.624 6.407 1.00 47.09 109 ALA A C 1
ATOM 874 O O . ALA A 1 109 ? 9.442 22.745 6.032 1.00 47.09 109 ALA A O 1
ATOM 875 N N . LYS A 1 110 ? 7.811 23.281 7.475 1.00 51.41 110 LYS A N 1
ATOM 876 C CA . LYS A 1 110 ? 8.600 24.295 8.192 1.00 51.41 110 LYS A CA 1
ATOM 877 C C . LYS A 1 110 ? 9.630 23.713 9.172 1.00 51.41 110 LYS A C 1
ATOM 879 O O . LYS A 1 110 ? 10.555 24.407 9.567 1.00 51.41 110 LYS A O 1
ATOM 884 N N . GLU A 1 111 ? 9.495 22.442 9.554 1.00 48.66 111 GLU A N 1
ATOM 885 C CA . GLU A 1 111 ? 10.436 21.752 10.460 1.00 48.66 111 GLU A CA 1
ATOM 886 C C . GLU A 1 111 ? 11.525 20.968 9.688 1.00 48.66 111 GLU A C 1
ATOM 888 O O . GLU A 1 111 ? 12.441 20.407 10.286 1.00 48.66 111 GLU A O 1
ATOM 893 N N . LEU A 1 112 ? 11.422 20.904 8.355 1.00 46.09 112 LEU A N 1
ATOM 894 C CA . LEU A 1 112 ? 12.273 20.099 7.468 1.00 46.09 112 LEU A CA 1
ATOM 895 C C . LEU A 1 112 ? 13.193 20.947 6.580 1.00 46.09 112 LEU A C 1
ATOM 897 O O . LEU A 1 112 ? 13.635 20.470 5.539 1.00 46.09 112 LEU A O 1
ATOM 901 N N . GLU A 1 113 ? 13.525 22.166 7.004 1.00 48.69 113 GLU A N 1
ATOM 902 C CA . GLU A 1 113 ? 14.662 22.916 6.455 1.00 48.69 113 GLU A CA 1
ATOM 903 C C . GLU A 1 113 ? 15.969 22.205 6.858 1.00 48.69 113 GLU A C 1
ATOM 905 O O . GLU A 1 113 ? 16.693 22.600 7.770 1.00 48.69 113 GLU A O 1
ATOM 910 N N . VAL A 1 114 ? 16.217 21.059 6.227 1.00 60.28 114 VAL A N 1
ATOM 911 C CA . VAL A 1 114 ? 17.534 20.450 6.115 1.00 60.28 114 VAL A CA 1
ATOM 912 C C . VAL A 1 114 ? 18.104 21.018 4.827 1.00 60.28 114 VAL A C 1
ATOM 914 O O . VAL A 1 114 ? 17.472 20.897 3.781 1.00 60.28 114 VAL A O 1
ATOM 917 N N . ASP A 1 115 ? 19.251 21.687 4.923 1.00 45.66 115 ASP A N 1
ATOM 918 C CA . ASP A 1 115 ? 19.984 22.233 3.782 1.00 45.66 115 ASP A CA 1
ATOM 919 C C . ASP A 1 115 ? 20.370 21.094 2.814 1.00 45.66 115 ASP A C 1
ATOM 921 O O . ASP A 1 115 ? 21.441 20.496 2.922 1.00 45.66 115 ASP A O 1
ATOM 925 N N . ASP A 1 116 ? 19.466 20.745 1.898 1.00 55.47 116 ASP A N 1
ATOM 926 C CA . ASP A 1 116 ? 19.663 19.742 0.850 1.00 55.47 116 ASP A CA 1
ATOM 927 C C . ASP A 1 116 ? 20.354 20.401 -0.361 1.00 55.47 116 ASP A C 1
ATOM 929 O O . ASP A 1 116 ? 19.792 20.521 -1.451 1.00 55.47 116 ASP A O 1
ATOM 933 N N . GLU A 1 117 ? 21.594 20.851 -0.164 1.00 62.56 117 GLU A N 1
ATOM 934 C CA . GLU A 1 117 ? 22.512 21.123 -1.276 1.00 62.56 117 GLU A CA 1
ATOM 935 C C . GLU A 1 117 ? 22.915 19.779 -1.924 1.00 62.56 117 GLU A C 1
ATOM 937 O O . GLU A 1 117 ? 23.231 18.814 -1.212 1.00 62.56 117 GLU A O 1
ATOM 942 N N . PRO A 1 118 ? 22.898 19.658 -3.264 1.00 55.53 118 PRO A N 1
ATOM 943 C CA . PRO A 1 118 ? 23.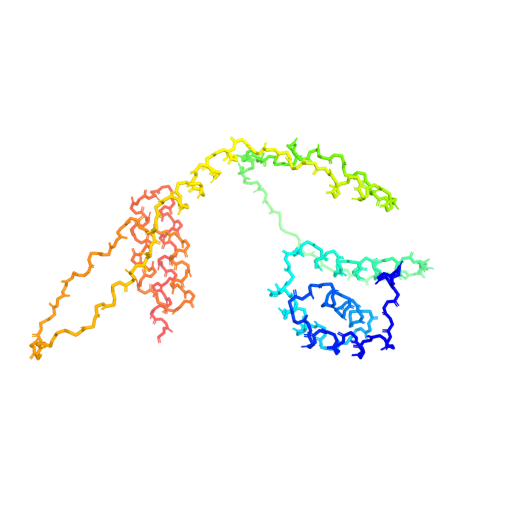264 18.422 -3.941 1.00 55.53 118 PRO A CA 1
ATOM 944 C C . PRO A 1 118 ? 24.744 18.099 -3.692 1.00 55.53 118 PRO A C 1
ATOM 946 O O . PRO A 1 118 ? 25.642 18.839 -4.078 1.00 55.53 118 PRO A O 1
ATOM 949 N N . ILE A 1 119 ? 25.004 16.958 -3.051 1.00 55.88 119 ILE A N 1
ATOM 950 C CA . ILE A 1 119 ? 26.362 16.469 -2.787 1.00 55.88 119 ILE A CA 1
ATOM 951 C C . ILE A 1 119 ? 26.960 15.959 -4.105 1.00 55.88 119 ILE A C 1
ATOM 953 O O . ILE A 1 119 ? 26.687 14.836 -4.536 1.00 55.88 119 ILE A O 1
ATOM 957 N N . GLU A 1 120 ? 27.765 16.796 -4.756 1.00 59.72 120 GLU A N 1
ATOM 958 C CA . GLU A 1 120 ? 28.405 16.495 -6.043 1.00 59.72 120 GLU A CA 1
ATOM 959 C C . GLU A 1 120 ? 29.753 15.753 -5.899 1.00 59.72 120 GLU A C 1
ATOM 961 O O . GLU A 1 120 ? 30.216 15.138 -6.862 1.00 59.72 120 GLU A O 1
ATOM 966 N N . ASP A 1 121 ? 30.372 15.741 -4.707 1.00 61.41 121 ASP A N 1
ATOM 967 C CA . ASP A 1 121 ? 31.718 15.184 -4.486 1.00 61.41 121 ASP A CA 1
ATOM 968 C C . ASP A 1 121 ? 31.727 13.913 -3.604 1.00 61.41 121 ASP A C 1
ATOM 970 O O . ASP A 1 121 ? 31.271 13.881 -2.458 1.00 61.41 121 ASP A O 1
ATOM 974 N N . LEU A 1 122 ? 32.338 12.843 -4.124 1.00 58.56 122 LEU A N 1
ATOM 975 C CA . LEU A 1 122 ? 32.469 11.527 -3.481 1.00 58.56 122 LEU A CA 1
ATOM 976 C C . LEU A 1 122 ? 33.290 11.577 -2.174 1.00 58.56 122 LEU A C 1
ATOM 978 O O . LEU A 1 122 ? 33.142 10.713 -1.304 1.00 58.56 122 LEU A O 1
ATOM 982 N N . SER A 1 123 ? 34.125 12.609 -2.015 1.00 62.19 123 SER A N 1
ATOM 983 C CA . SER A 1 123 ? 34.865 12.918 -0.783 1.00 62.19 123 SER A CA 1
ATOM 984 C C . SER A 1 123 ? 33.943 13.258 0.400 1.00 62.19 123 SER A C 1
ATOM 986 O O . SER A 1 123 ? 34.262 12.964 1.558 1.00 62.19 123 SER A O 1
ATOM 988 N N . GLU A 1 124 ? 32.766 13.831 0.141 1.00 61.69 124 GLU A N 1
ATOM 989 C CA . GLU A 1 124 ? 31.812 14.203 1.191 1.00 61.69 124 GLU A CA 1
ATOM 990 C C . GLU A 1 124 ? 31.031 13.001 1.724 1.00 61.69 124 GLU A C 1
ATOM 992 O O . GLU A 1 124 ? 30.772 12.915 2.927 1.00 61.69 124 GLU A O 1
ATOM 997 N N . LEU A 1 125 ? 30.773 11.999 0.880 1.00 56.69 125 LEU A N 1
ATOM 998 C CA . LEU A 1 125 ? 30.133 10.753 1.303 1.00 56.69 125 LEU A CA 1
ATOM 999 C C . LEU A 1 125 ? 31.003 9.974 2.306 1.00 56.69 125 LEU A C 1
ATOM 1001 O O . LEU A 1 125 ? 30.494 9.424 3.283 1.00 56.69 125 LEU A O 1
ATOM 1005 N N . ALA A 1 126 ? 32.329 9.989 2.130 1.00 63.25 126 ALA A N 1
ATOM 1006 C CA . ALA A 1 126 ? 33.267 9.378 3.076 1.00 63.25 126 ALA A CA 1
ATOM 1007 C C . ALA A 1 126 ? 33.227 10.047 4.465 1.00 63.25 126 ALA A C 1
ATOM 1009 O O . ALA A 1 126 ? 33.379 9.375 5.490 1.00 63.25 126 ALA A O 1
ATOM 1010 N N . LYS A 1 127 ? 32.963 11.361 4.519 1.00 65.69 127 LYS A N 1
ATOM 1011 C CA . LYS A 1 127 ? 32.766 12.101 5.777 1.00 65.69 127 LYS A CA 1
ATOM 1012 C C . LYS A 1 127 ? 31.432 11.742 6.439 1.00 65.69 127 LYS A C 1
ATOM 1014 O O . LYS A 1 127 ? 31.377 11.670 7.665 1.00 65.69 127 LYS A O 1
ATOM 1019 N N . PHE A 1 128 ? 30.387 11.464 5.655 1.00 59.34 128 PHE A N 1
ATOM 1020 C CA . PHE A 1 128 ? 29.104 10.961 6.160 1.00 59.34 128 PHE A CA 1
ATOM 1021 C C . PHE A 1 128 ? 29.208 9.542 6.733 1.00 59.34 128 PHE A C 1
ATOM 1023 O O . PHE A 1 128 ? 28.681 9.295 7.816 1.00 59.34 128 PHE A O 1
ATOM 1030 N N . ILE A 1 129 ? 29.929 8.636 6.065 1.00 66.12 129 ILE A N 1
ATOM 1031 C CA . ILE A 1 129 ? 30.118 7.244 6.519 1.00 66.12 129 ILE A CA 1
ATOM 1032 C C . ILE A 1 129 ? 30.894 7.185 7.846 1.00 66.12 129 ILE A C 1
ATOM 1034 O O . ILE A 1 129 ? 30.561 6.391 8.722 1.00 66.12 129 ILE A O 1
ATOM 1038 N N . ASN A 1 130 ? 31.888 8.059 8.034 1.00 67.81 130 ASN A N 1
ATOM 1039 C CA . ASN A 1 130 ? 32.663 8.143 9.279 1.00 67.81 130 ASN A CA 1
ATOM 1040 C C . ASN A 1 130 ? 32.014 9.016 10.369 1.00 67.81 130 ASN A C 1
ATOM 1042 O O . ASN A 1 130 ? 32.595 9.213 11.443 1.00 67.81 130 ASN A O 1
ATOM 1046 N N . ARG A 1 131 ? 30.813 9.558 10.134 1.00 66.50 131 ARG A N 1
ATOM 1047 C CA . ARG A 1 131 ? 30.123 10.395 11.115 1.00 66.50 131 ARG A CA 1
ATOM 1048 C C . ARG A 1 131 ? 29.533 9.503 12.204 1.00 66.50 131 ARG A C 1
ATOM 1050 O O . ARG A 1 131 ? 28.682 8.660 11.938 1.00 66.50 131 ARG A O 1
ATOM 1057 N N . LYS A 1 132 ? 29.954 9.707 13.457 1.00 68.75 132 LYS A N 1
ATOM 1058 C CA . LYS A 1 132 ? 29.328 9.018 14.596 1.00 68.75 132 LYS A CA 1
ATOM 1059 C C . LYS A 1 132 ? 27.825 9.333 14.595 1.00 68.75 132 LYS A C 1
ATOM 1061 O O . LYS A 1 132 ? 27.475 10.516 14.520 1.00 68.75 132 LYS A O 1
ATOM 1066 N N . PRO A 1 133 ? 26.944 8.321 14.679 1.00 69.25 133 PRO A N 1
ATOM 1067 C CA . PRO A 1 133 ? 25.509 8.549 14.635 1.00 69.25 133 PRO A CA 1
ATOM 1068 C C . PRO A 1 133 ? 25.104 9.464 15.793 1.00 69.25 133 PRO A C 1
ATOM 1070 O O . PRO A 1 133 ? 25.491 9.251 16.947 1.00 69.25 133 PRO A O 1
ATOM 1073 N N . LYS A 1 134 ? 24.345 10.521 15.483 1.00 76.88 134 LYS A N 1
ATOM 1074 C CA . LYS A 1 134 ? 23.802 11.433 16.492 1.00 76.88 134 LYS A CA 1
ATOM 1075 C C . LYS A 1 134 ? 22.815 10.639 17.348 1.00 76.88 134 LYS A C 1
ATOM 1077 O O . LYS A 1 134 ? 21.821 10.141 16.831 1.00 76.88 134 LYS A O 1
ATOM 1082 N N . LYS A 1 135 ? 23.093 10.505 18.649 1.00 76.62 135 LYS A N 1
ATOM 1083 C CA . LYS A 1 135 ? 22.196 9.800 19.573 1.00 76.62 135 LYS A CA 1
ATOM 1084 C C . LYS A 1 135 ? 20.831 10.495 19.592 1.00 76.62 135 LYS A C 1
ATOM 1086 O O . LYS A 1 135 ? 20.746 11.698 19.839 1.00 76.62 135 LYS A O 1
ATOM 1091 N N . MET A 1 136 ? 19.777 9.735 19.315 1.00 81.44 136 MET A N 1
ATOM 1092 C CA . MET A 1 136 ? 18.393 10.205 19.375 1.00 81.44 136 MET A CA 1
ATOM 1093 C C . MET A 1 136 ? 17.954 10.392 20.835 1.00 81.44 136 MET A C 1
ATOM 1095 O O . MET A 1 136 ? 18.510 9.760 21.735 1.00 81.44 136 MET A O 1
ATOM 1099 N N . LYS A 1 137 ? 16.922 11.217 21.081 1.00 84.06 137 LYS A N 1
ATOM 1100 C CA . LYS A 1 137 ? 16.416 11.540 22.437 1.00 84.06 137 LYS A CA 1
ATOM 1101 C C . LYS A 1 137 ? 16.077 10.305 23.294 1.00 84.06 137 LYS A C 1
ATOM 1103 O O . LYS A 1 137 ? 16.139 10.385 24.513 1.00 84.06 137 LYS A O 1
ATOM 1108 N N . HIS A 1 138 ? 15.761 9.171 22.666 1.00 85.44 138 HIS A N 1
ATOM 1109 C CA . HIS A 1 138 ? 15.374 7.924 23.337 1.00 85.44 138 HIS A CA 1
ATOM 1110 C C . HIS A 1 138 ? 16.340 6.757 23.093 1.00 85.44 138 HIS A C 1
ATOM 1112 O O . HIS A 1 138 ? 16.013 5.624 23.436 1.00 85.44 138 HIS A O 1
ATOM 1118 N N . GLN A 1 139 ? 17.531 7.014 22.537 1.00 88.25 139 GLN A N 1
ATOM 1119 C CA . GLN A 1 139 ? 18.511 5.958 22.256 1.00 88.25 139 GLN A CA 1
ATOM 1120 C C . GLN A 1 139 ? 18.878 5.175 23.528 1.00 88.25 139 GLN A C 1
ATOM 1122 O O . GLN A 1 139 ? 18.935 3.954 23.501 1.00 88.25 139 GLN A O 1
ATOM 1127 N N . SER A 1 140 ? 18.997 5.861 24.669 1.00 86.75 140 SER A N 1
ATOM 1128 C CA . SER A 1 140 ? 19.323 5.232 25.953 1.00 86.75 140 SER A CA 1
ATOM 1129 C C . SER A 1 140 ? 18.251 4.260 26.460 1.00 86.75 140 SER A C 1
ATOM 1131 O O . SER A 1 140 ? 18.577 3.337 27.193 1.00 86.75 140 SER A O 1
ATOM 1133 N N . LEU A 1 141 ? 16.975 4.438 26.090 1.00 89.62 141 LEU A N 1
ATOM 1134 C CA . LEU A 1 141 ? 15.913 3.496 26.473 1.00 89.62 141 LEU A CA 1
ATOM 1135 C C . LEU A 1 141 ? 16.029 2.187 25.687 1.00 89.62 141 LEU A C 1
ATOM 1137 O O . LEU A 1 141 ? 15.801 1.116 26.241 1.00 89.62 141 LEU A O 1
ATOM 1141 N N . ILE A 1 142 ? 16.409 2.290 24.412 1.00 86.31 142 ILE A N 1
ATOM 1142 C CA . ILE A 1 142 ? 16.638 1.145 23.528 1.00 86.31 142 ILE A CA 1
ATOM 1143 C C . ILE A 1 142 ? 17.883 0.386 23.988 1.00 86.31 142 ILE A C 1
ATOM 1145 O O . ILE A 1 142 ? 17.822 -0.827 24.159 1.00 86.31 142 ILE A O 1
ATOM 1149 N N . ASP A 1 143 ? 18.976 1.102 24.259 1.00 90.19 143 ASP A N 1
ATOM 1150 C CA . ASP A 1 143 ? 20.229 0.504 24.727 1.00 90.19 143 ASP A CA 1
ATOM 1151 C C . ASP A 1 143 ? 20.019 -0.223 26.074 1.00 90.19 143 ASP A C 1
ATOM 1153 O O . ASP A 1 143 ? 20.449 -1.364 26.232 1.00 90.19 143 ASP A O 1
ATOM 1157 N N . ASN A 1 144 ? 19.264 0.380 27.006 1.00 90.44 144 ASN A N 1
ATOM 1158 C CA . ASN A 1 144 ? 18.903 -0.255 28.280 1.00 90.44 144 ASN A CA 1
ATOM 1159 C C . ASN A 1 144 ? 18.022 -1.502 28.093 1.00 90.44 144 ASN A C 1
ATOM 1161 O O . ASN A 1 144 ? 18.190 -2.479 28.818 1.00 90.44 144 ASN A O 1
ATOM 1165 N N . PHE A 1 145 ? 17.083 -1.484 27.140 1.00 87.75 145 PHE A N 1
ATOM 1166 C CA . PHE A 1 145 ? 16.229 -2.638 26.842 1.00 87.75 145 PHE A CA 1
ATOM 1167 C C . PHE A 1 145 ? 17.030 -3.802 26.246 1.00 87.75 145 PHE A C 1
ATOM 1169 O O . PHE A 1 145 ? 16.877 -4.939 26.686 1.00 87.75 145 PHE A O 1
ATOM 1176 N N . ILE A 1 146 ? 17.917 -3.517 25.287 1.00 88.31 146 ILE A N 1
ATOM 1177 C CA . ILE A 1 146 ? 18.790 -4.527 24.673 1.00 88.31 146 ILE A CA 1
ATOM 1178 C C . ILE A 1 146 ? 19.718 -5.129 25.734 1.00 88.31 146 ILE A C 1
ATOM 1180 O O . ILE A 1 146 ? 19.800 -6.350 25.851 1.00 88.31 146 ILE A O 1
ATOM 1184 N N . GLN A 1 147 ? 20.332 -4.294 26.575 1.00 87.25 147 GLN A N 1
ATOM 1185 C CA . GLN A 1 147 ? 21.209 -4.761 27.649 1.00 87.25 147 GLN A CA 1
ATOM 1186 C C . GLN A 1 147 ? 20.460 -5.616 28.685 1.00 87.25 147 GLN A C 1
ATOM 1188 O O . GLN A 1 147 ? 20.967 -6.654 29.105 1.00 87.25 147 GLN A O 1
ATOM 1193 N N . ALA A 1 148 ? 19.238 -5.224 29.061 1.00 79.25 148 ALA A N 1
ATOM 1194 C CA . ALA A 1 148 ? 18.394 -6.026 29.947 1.00 79.25 148 ALA A CA 1
ATOM 1195 C C . ALA A 1 148 ? 18.016 -7.380 29.314 1.00 79.25 148 ALA A C 1
ATOM 1197 O O . ALA A 1 148 ? 17.980 -8.399 30.008 1.00 79.25 148 ALA A O 1
ATOM 1198 N N . SER A 1 149 ? 17.793 -7.410 27.994 1.00 72.69 149 SER A N 1
ATOM 1199 C CA . SER A 1 149 ? 17.480 -8.639 27.253 1.00 72.69 149 SER A CA 1
ATOM 1200 C C . SER A 1 149 ? 18.667 -9.599 27.093 1.00 72.69 149 SER A C 1
ATOM 1202 O O . SER A 1 149 ? 18.458 -10.795 26.924 1.00 72.69 149 SER A O 1
ATOM 1204 N N . GLU A 1 150 ? 19.909 -9.114 27.177 1.00 72.94 150 GLU A N 1
ATOM 1205 C CA . GLU A 1 150 ? 21.102 -9.976 27.179 1.00 72.94 150 GLU A CA 1
ATOM 1206 C C . GLU A 1 150 ? 21.338 -10.634 28.546 1.00 72.94 150 GLU A C 1
ATOM 1208 O O . GLU A 1 150 ? 21.870 -11.743 28.616 1.00 72.94 150 GLU A O 1
ATOM 1213 N N . THR A 1 151 ? 20.924 -9.979 29.636 1.00 67.38 151 THR A N 1
ATOM 1214 C CA . THR A 1 151 ? 21.064 -10.517 30.999 1.00 67.38 151 THR A CA 1
ATOM 1215 C C . THR A 1 151 ? 19.953 -11.486 31.392 1.00 67.38 151 THR A C 1
ATOM 1217 O O . THR A 1 151 ? 20.199 -12.404 32.175 1.00 67.38 151 THR A O 1
ATOM 1220 N N . GLU A 1 152 ? 18.749 -11.328 30.841 1.00 61.91 152 GLU A N 1
ATOM 1221 C CA . GLU A 1 152 ? 17.642 -12.252 31.074 1.00 61.91 152 GLU A CA 1
ATOM 1222 C C . GLU A 1 152 ? 17.330 -13.033 29.802 1.00 61.91 152 GLU A C 1
ATOM 1224 O O . GLU A 1 152 ? 16.781 -12.500 28.842 1.00 61.91 152 GLU A O 1
ATOM 1229 N N . SER A 1 153 ? 17.675 -14.323 29.805 1.00 52.97 153 SER A N 1
ATOM 1230 C CA . SER A 1 153 ? 17.352 -15.265 28.733 1.00 52.97 153 SER A CA 1
ATOM 1231 C C . SER A 1 153 ? 15.831 -15.431 28.595 1.00 52.97 153 SER A C 1
ATOM 1233 O O . SER A 1 153 ? 15.234 -16.394 29.079 1.00 52.97 153 SER A O 1
ATOM 1235 N N . PHE A 1 154 ? 15.178 -14.490 27.915 1.00 52.16 154 PHE A N 1
ATOM 1236 C CA . PHE A 1 154 ? 13.795 -14.617 27.472 1.00 52.16 154 PHE A CA 1
ATOM 1237 C C . PHE A 1 154 ? 13.751 -15.565 26.272 1.00 52.16 154 PHE A C 1
ATOM 1239 O O . PHE A 1 154 ? 13.612 -15.171 25.114 1.00 52.16 154 PHE A O 1
ATOM 1246 N N . THR A 1 155 ? 13.852 -16.865 26.548 1.00 49.53 155 THR A N 1
ATOM 1247 C CA . THR A 1 155 ? 13.345 -17.858 25.602 1.00 49.53 155 THR A CA 1
ATOM 1248 C C . THR A 1 155 ? 11.825 -17.715 25.590 1.00 49.53 155 THR A C 1
ATOM 1250 O O . THR A 1 155 ? 11.131 -18.039 26.552 1.00 49.53 155 THR A O 1
ATOM 1253 N N . THR A 1 156 ? 11.278 -17.170 24.504 1.00 49.03 156 THR A N 1
ATOM 1254 C CA . THR A 1 156 ? 9.839 -17.268 24.251 1.00 49.03 156 THR A CA 1
ATOM 1255 C C . THR A 1 156 ? 9.538 -18.736 23.963 1.00 49.03 156 THR A C 1
ATOM 1257 O O . THR A 1 156 ? 9.595 -19.192 22.823 1.00 49.03 156 THR A O 1
ATOM 1260 N N . SER A 1 157 ? 9.258 -19.501 25.017 1.00 41.69 157 SER A N 1
ATOM 1261 C CA . SER A 1 157 ? 8.596 -20.793 24.903 1.00 41.69 157 SER A CA 1
ATOM 1262 C C . SER A 1 157 ? 7.167 -20.516 24.447 1.00 41.69 157 SER A C 1
ATOM 1264 O O . SER A 1 157 ? 6.286 -20.183 25.243 1.00 41.69 157 SER A O 1
ATOM 1266 N N . ILE A 1 158 ? 6.947 -20.578 23.133 1.00 50.84 158 ILE A N 1
ATOM 1267 C CA . ILE A 1 158 ? 5.603 -20.677 22.573 1.00 50.84 158 ILE A CA 1
ATOM 1268 C C . ILE A 1 158 ? 5.040 -21.995 23.099 1.00 50.84 158 ILE A C 1
ATOM 1270 O O . ILE A 1 158 ? 5.382 -23.071 22.614 1.00 50.84 158 ILE A O 1
ATOM 1274 N N . LYS A 1 159 ? 4.200 -21.907 24.130 1.00 46.06 159 LYS A N 1
ATOM 1275 C CA . LYS A 1 159 ? 3.446 -23.036 24.662 1.00 46.06 159 LYS A CA 1
ATOM 1276 C C . LYS A 1 159 ? 2.450 -23.475 23.588 1.00 46.06 159 LYS A C 1
ATOM 1278 O O . LYS A 1 159 ? 1.361 -22.919 23.459 1.00 46.06 159 LYS A O 1
ATOM 1283 N N . SER A 1 160 ? 2.851 -24.443 22.775 1.00 43.25 160 SER A N 1
ATOM 1284 C CA . SER A 1 160 ? 1.982 -25.193 21.879 1.00 43.25 160 SER A CA 1
ATOM 1285 C C . SER A 1 160 ? 0.995 -25.995 22.728 1.00 43.25 160 SER A C 1
ATOM 1287 O O . SER A 1 160 ? 1.292 -27.089 23.200 1.00 43.25 160 SER A O 1
ATOM 1289 N N . ASN A 1 161 ? -0.199 -25.443 22.943 1.00 40.97 161 ASN A N 1
ATOM 1290 C CA . ASN A 1 161 ? -1.330 -26.222 23.433 1.00 40.97 161 ASN A CA 1
ATOM 1291 C C . ASN A 1 161 ? -1.754 -27.192 22.324 1.00 40.97 161 ASN A C 1
ATOM 1293 O O . ASN A 1 161 ? -2.489 -26.831 21.407 1.00 40.97 161 ASN A O 1
ATOM 1297 N N . SER A 1 162 ? -1.266 -28.426 22.419 1.00 45.22 162 SER A N 1
ATOM 1298 C CA . SER A 1 162 ? -1.777 -29.564 21.665 1.00 45.22 162 SER A CA 1
ATOM 1299 C C . SER A 1 162 ? -2.476 -30.522 22.624 1.00 45.22 162 SER A C 1
ATOM 1301 O O . SER A 1 162 ? -1.855 -31.035 23.547 1.00 45.22 162 SER A O 1
ATOM 1303 N N . GLY A 1 163 ? -3.770 -30.725 22.364 1.00 37.81 163 GLY A N 1
ATOM 1304 C CA . GLY A 1 163 ? -4.518 -31.937 22.680 1.00 37.81 163 GLY A CA 1
ATOM 1305 C C . GLY A 1 163 ? -5.015 -32.108 24.111 1.00 37.81 163 GLY A C 1
ATOM 1306 O O . GLY A 1 163 ? -4.317 -32.682 24.932 1.00 37.81 163 GLY A O 1
ATOM 1307 N N . GLU A 1 164 ? -6.300 -31.824 24.336 1.00 35.72 164 GLU A N 1
ATOM 1308 C CA . GLU A 1 164 ? -7.113 -32.804 25.058 1.00 35.72 164 GLU A CA 1
ATOM 1309 C C . GLU A 1 164 ? -8.554 -32.849 24.540 1.00 35.72 164 GLU A C 1
ATOM 1311 O O . GLU A 1 164 ? -9.167 -31.846 24.181 1.00 35.72 164 GLU A O 1
ATOM 1316 N N . SER A 1 165 ? -9.017 -34.084 24.400 1.00 40.47 165 SER A N 1
ATOM 1317 C CA . SER A 1 165 ? -10.185 -34.551 23.668 1.00 40.47 165 SER A CA 1
ATOM 1318 C C . SER A 1 165 ? -11.424 -34.547 24.557 1.00 40.47 165 SER A C 1
ATOM 1320 O O . SER A 1 165 ? -11.405 -35.207 25.592 1.00 40.47 165 SER A O 1
ATOM 1322 N N . VAL A 1 166 ? -12.533 -33.954 24.099 1.00 37.25 166 VAL A N 1
ATOM 1323 C CA . VAL A 1 166 ? -13.885 -34.355 24.526 1.00 37.25 166 VAL A CA 1
ATOM 1324 C C . VAL A 1 166 ? -14.837 -34.307 23.324 1.00 37.25 166 VAL A C 1
ATOM 1326 O O . VAL A 1 166 ? -14.898 -33.323 22.591 1.00 37.25 166 VAL A O 1
ATOM 1329 N N . ALA A 1 167 ? -15.533 -35.424 23.114 1.00 36.34 167 ALA A N 1
ATOM 1330 C CA . ALA A 1 167 ? -16.492 -35.693 22.046 1.00 36.34 167 ALA A CA 1
ATOM 1331 C C . ALA A 1 167 ? -17.801 -34.864 22.188 1.00 36.34 167 ALA A C 1
ATOM 1333 O O . ALA A 1 167 ? -18.017 -34.215 23.212 1.00 36.34 167 ALA A O 1
ATOM 1334 N N . PRO A 1 168 ? -18.680 -34.859 21.167 1.00 47.91 168 PRO A N 1
ATOM 1335 C CA . PRO A 1 168 ? -19.511 -33.710 20.830 1.00 47.91 168 PRO A CA 1
ATOM 1336 C C . PRO A 1 168 ? -20.868 -33.700 21.541 1.00 47.91 168 PRO A C 1
ATOM 1338 O O . PRO A 1 168 ? -21.648 -34.645 21.437 1.00 47.91 168 PRO A O 1
ATOM 1341 N N . GLN A 1 169 ? -21.203 -32.567 22.159 1.00 34.31 169 GLN A N 1
ATOM 1342 C CA . GLN A 1 169 ? -22.592 -32.173 22.374 1.00 34.31 169 GLN A CA 1
ATOM 1343 C C . GLN A 1 169 ? -22.823 -30.786 21.786 1.00 34.31 169 GLN A C 1
ATOM 1345 O O . GLN A 1 169 ? -22.117 -29.825 22.081 1.00 34.31 169 GLN A O 1
ATOM 1350 N N . ALA A 1 170 ? -23.813 -30.728 20.900 1.00 51.81 170 ALA A N 1
ATOM 1351 C CA . ALA A 1 170 ? -24.320 -29.516 20.300 1.00 51.81 170 ALA A CA 1
ATOM 1352 C C . ALA A 1 170 ? -24.923 -28.621 21.382 1.00 51.81 170 ALA A C 1
ATOM 1354 O O . ALA A 1 170 ? -25.959 -28.967 21.941 1.00 51.81 170 ALA A O 1
ATOM 1355 N N . GLN A 1 171 ? -24.304 -27.469 21.627 1.00 38.00 171 GLN A N 1
ATOM 1356 C CA . GLN A 1 171 ? -24.973 -26.299 22.182 1.00 38.00 171 GLN A CA 1
ATOM 1357 C C . GLN A 1 171 ? -24.383 -25.040 21.549 1.00 38.00 171 GLN A C 1
ATOM 1359 O O . GLN A 1 171 ? -23.172 -24.827 21.555 1.00 38.00 171 GLN A O 1
ATOM 1364 N N . GLU A 1 172 ? -25.272 -24.227 20.981 1.00 48.50 172 GLU A N 1
ATOM 1365 C CA . GLU A 1 172 ? -25.026 -22.844 20.596 1.00 48.50 172 GLU A CA 1
ATOM 1366 C C . GLU A 1 172 ? -24.441 -22.076 21.786 1.00 48.50 172 GLU A C 1
ATOM 1368 O O . GLU A 1 172 ? -25.160 -21.658 22.694 1.00 48.50 172 GLU A O 1
ATOM 1373 N N . SER A 1 173 ? -23.131 -21.855 21.787 1.00 40.78 173 SER A N 1
ATOM 1374 C CA . SER A 1 173 ? -22.498 -20.934 22.721 1.00 40.78 173 SER A CA 1
ATOM 1375 C C . SER A 1 173 ? -22.307 -19.583 22.041 1.00 40.78 173 SER A C 1
ATOM 1377 O O . SER A 1 173 ? -21.324 -19.287 21.363 1.00 40.78 173 SER A O 1
ATOM 1379 N N . LYS A 1 174 ? -23.300 -18.719 22.274 1.00 50.22 174 LYS A N 1
ATOM 1380 C CA . LYS A 1 174 ? -23.060 -17.283 22.429 1.00 50.22 174 LYS A CA 1
ATOM 1381 C C . LYS A 1 174 ? -21.798 -17.067 23.274 1.00 50.22 174 LYS A C 1
ATOM 1383 O O . LYS A 1 174 ? -21.593 -17.771 24.253 1.00 50.22 174 LYS A O 1
ATOM 1388 N N . SER A 1 175 ? -21.071 -16.007 22.925 1.00 46.16 175 SER A N 1
ATOM 1389 C CA . SER A 1 175 ? -19.940 -15.391 23.631 1.00 46.16 175 SER A CA 1
ATOM 1390 C C . SER A 1 175 ? -18.539 -15.871 23.236 1.00 46.16 175 SER A C 1
ATOM 1392 O O . SER A 1 175 ? -17.869 -16.601 23.959 1.00 46.16 175 SER A O 1
ATOM 1394 N N . VAL A 1 176 ? -18.020 -15.283 22.161 1.00 40.44 176 VAL A N 1
ATOM 1395 C CA . VAL A 1 176 ? -16.717 -14.624 22.282 1.00 40.44 176 VAL A CA 1
ATOM 1396 C C . VAL A 1 176 ? -17.056 -13.155 22.467 1.00 40.44 176 VAL A C 1
ATOM 1398 O O . VAL A 1 176 ? -17.738 -12.584 21.617 1.00 40.44 176 VAL A O 1
ATOM 1401 N N . GLY A 1 177 ? -16.696 -12.574 23.612 1.00 45.78 177 GLY A N 1
ATOM 1402 C CA . GLY A 1 177 ? -16.823 -11.139 23.833 1.00 45.78 177 GLY A CA 1
ATOM 1403 C C . GLY A 1 177 ? -16.086 -10.427 22.709 1.00 45.78 177 GLY A C 1
ATOM 1404 O O . GLY A 1 177 ? -14.859 -10.442 22.672 1.00 45.78 177 GLY A O 1
ATOM 1405 N N . GLU A 1 178 ? -16.842 -9.902 21.744 1.00 53.25 178 GLU A N 1
ATOM 1406 C CA . GLU A 1 178 ? -16.312 -9.101 20.651 1.00 53.25 178 GLU A CA 1
ATOM 1407 C C . GLU A 1 178 ? -15.644 -7.902 21.306 1.00 53.25 178 GLU A C 1
ATOM 1409 O O . GLU A 1 178 ? -16.330 -7.019 21.814 1.00 53.25 178 GLU A O 1
ATOM 1414 N N . SER A 1 179 ? -14.318 -7.924 21.349 1.00 51.72 179 SER A N 1
ATOM 1415 C CA . SER A 1 179 ? -13.460 -6.904 21.930 1.00 51.72 179 SER A CA 1
ATOM 1416 C C . SER A 1 179 ? -13.840 -5.530 21.375 1.00 51.72 179 SER A C 1
ATOM 1418 O O . SER A 1 179 ? -13.383 -5.103 20.314 1.00 51.72 179 SER A O 1
ATOM 1420 N N . GLU A 1 180 ? -14.713 -4.836 22.113 1.00 59.47 180 GLU A N 1
ATOM 1421 C CA . GLU A 1 180 ? -15.235 -3.501 21.793 1.00 59.47 180 GLU A CA 1
ATOM 1422 C C . GLU A 1 180 ? -14.114 -2.462 21.692 1.00 59.47 180 GLU A C 1
ATOM 1424 O O . GLU A 1 180 ? -14.267 -1.411 21.069 1.00 59.47 180 GLU A O 1
ATOM 1429 N N . GLU A 1 181 ? -12.965 -2.794 22.271 1.00 64.81 181 GLU A N 1
ATOM 1430 C CA . GLU A 1 181 ? -11.789 -1.950 22.385 1.00 64.81 181 GLU A CA 1
ATOM 1431 C C . GLU A 1 181 ? -11.123 -1.637 21.033 1.00 64.81 181 GLU A C 1
ATOM 1433 O O . GLU A 1 181 ? -10.560 -0.556 20.874 1.00 64.81 181 GLU A O 1
ATOM 1438 N N . PHE A 1 182 ? -11.265 -2.497 20.013 1.00 76.31 182 PHE A N 1
ATOM 1439 C CA . PHE A 1 182 ? -10.564 -2.342 18.722 1.00 76.31 182 PHE A CA 1
ATOM 1440 C C . PHE A 1 182 ? -11.466 -2.006 17.524 1.00 76.31 182 PHE A C 1
ATOM 1442 O O . PHE A 1 182 ? -11.100 -2.215 16.364 1.00 76.31 182 PHE A O 1
ATOM 1449 N N . LEU A 1 183 ? -12.649 -1.444 17.770 1.00 88.31 183 LEU A N 1
ATOM 1450 C CA . LEU A 1 183 ? -13.562 -1.040 16.702 1.00 88.31 183 LEU A CA 1
ATOM 1451 C C . LEU A 1 183 ? -13.133 0.293 16.080 1.00 88.31 183 LEU A C 1
ATOM 1453 O O . LEU A 1 183 ? -13.276 1.355 16.681 1.00 88.31 183 LEU A O 1
ATOM 1457 N N . THR A 1 184 ? -12.615 0.233 14.852 1.00 94.19 184 THR A N 1
ATOM 1458 C CA . THR A 1 184 ? -12.140 1.398 14.091 1.00 94.19 184 THR A CA 1
ATOM 1459 C C . THR A 1 184 ? -12.730 1.423 12.683 1.00 94.19 184 THR A C 1
ATOM 1461 O O . THR A 1 184 ? -13.094 0.391 12.117 1.00 94.19 184 THR A O 1
ATOM 1464 N N . GLU A 1 185 ? -12.804 2.612 12.085 1.00 93.50 185 GLU A N 1
ATOM 1465 C CA . GLU A 1 185 ? -13.289 2.794 10.710 1.00 93.50 185 GLU A CA 1
ATOM 1466 C C . GLU A 1 185 ? -12.444 1.996 9.702 1.00 93.50 185 GLU A C 1
ATOM 1468 O O . GLU A 1 185 ? -12.973 1.368 8.785 1.00 93.50 185 GLU A O 1
ATOM 1473 N N . THR A 1 186 ? -11.124 1.955 9.902 1.00 95.50 186 THR A N 1
ATOM 1474 C CA . THR A 1 186 ? -10.198 1.169 9.078 1.00 95.50 186 THR A CA 1
ATOM 1475 C C . THR A 1 186 ? -10.525 -0.320 9.131 1.00 95.50 186 THR A C 1
ATOM 1477 O O . THR A 1 186 ? -10.548 -0.976 8.088 1.00 95.50 186 THR A O 1
ATOM 1480 N N . LEU A 1 187 ? -10.843 -0.847 10.318 1.00 94.31 187 LEU A N 1
ATOM 1481 C CA . LEU A 1 187 ? -11.259 -2.237 10.480 1.00 94.31 187 LEU A CA 1
ATOM 1482 C C . LEU A 1 187 ? -12.570 -2.515 9.728 1.00 94.31 187 LEU A C 1
ATOM 1484 O O . LEU A 1 187 ? -12.653 -3.501 8.995 1.00 94.31 187 LEU A O 1
ATOM 1488 N N . ALA A 1 188 ? -13.558 -1.618 9.823 1.00 94.88 188 ALA A N 1
ATOM 1489 C CA . ALA A 1 188 ? -14.800 -1.733 9.055 1.00 94.88 188 ALA A CA 1
ATOM 1490 C C . ALA A 1 188 ? -14.532 -1.759 7.539 1.00 94.88 188 ALA A C 1
ATOM 1492 O O . ALA A 1 188 ? -15.020 -2.649 6.843 1.00 94.88 188 ALA A O 1
ATOM 1493 N N . LYS A 1 189 ? -13.678 -0.861 7.026 1.00 95.31 189 LYS A N 1
ATOM 1494 C CA . LYS A 1 189 ? -13.284 -0.829 5.603 1.00 95.31 189 LYS A CA 1
ATOM 1495 C C . LYS A 1 189 ? -12.621 -2.127 5.141 1.00 95.31 189 LYS A C 1
ATOM 1497 O O . LYS A 1 189 ? -12.853 -2.563 4.013 1.00 95.31 189 LYS A O 1
ATOM 1502 N N . ILE A 1 190 ? -11.814 -2.762 5.992 1.00 95.88 190 ILE A N 1
ATOM 1503 C CA . ILE A 1 190 ? -11.216 -4.071 5.696 1.00 95.88 190 ILE A CA 1
ATOM 1504 C C . ILE A 1 190 ? -12.309 -5.140 5.552 1.00 95.88 190 ILE A C 1
ATOM 1506 O O . ILE A 1 190 ? -12.276 -5.905 4.588 1.00 95.88 190 ILE A O 1
ATOM 1510 N N . TYR A 1 191 ? -13.312 -5.160 6.436 1.00 95.56 191 TYR A N 1
ATOM 1511 C CA . TYR A 1 191 ? -14.431 -6.106 6.340 1.00 95.56 191 TYR A CA 1
ATOM 1512 C C . TYR A 1 191 ? -15.257 -5.935 5.056 1.00 95.56 191 TYR A C 1
ATOM 1514 O O . TYR A 1 191 ? -15.615 -6.934 4.430 1.00 95.56 191 TYR A O 1
ATOM 1522 N N . ILE A 1 192 ? -15.474 -4.697 4.599 1.00 95.44 192 ILE A N 1
ATOM 1523 C CA . ILE A 1 192 ? -16.140 -4.418 3.312 1.00 95.44 192 ILE A CA 1
ATOM 1524 C C . ILE A 1 192 ? -15.346 -5.021 2.148 1.00 95.44 192 ILE A C 1
ATOM 1526 O O . ILE A 1 192 ? -15.914 -5.703 1.295 1.00 95.44 192 ILE A O 1
ATOM 1530 N N . LYS A 1 193 ? -14.018 -4.821 2.128 1.00 95.06 193 LYS A N 1
ATOM 1531 C CA . LYS A 1 193 ? -13.137 -5.398 1.095 1.00 95.06 193 LYS A CA 1
ATOM 1532 C C . LYS A 1 193 ? -13.180 -6.927 1.086 1.00 95.06 193 LYS A C 1
ATOM 1534 O O . LYS A 1 193 ? -13.082 -7.529 0.024 1.00 95.06 193 LYS A O 1
ATOM 1539 N N . GLN A 1 194 ? -13.369 -7.542 2.252 1.00 94.62 194 GLN A N 1
ATOM 1540 C CA . GLN A 1 194 ? -13.534 -8.989 2.408 1.00 94.62 194 GLN A CA 1
ATOM 1541 C C . GLN A 1 194 ? -14.959 -9.491 2.102 1.00 94.62 194 GLN A C 1
ATOM 1543 O O . GLN A 1 194 ? -15.229 -10.665 2.340 1.00 94.62 194 GLN A O 1
ATOM 1548 N N . ARG A 1 195 ? -15.875 -8.638 1.610 1.00 92.44 195 ARG A N 1
ATOM 1549 C CA . ARG A 1 195 ? -17.304 -8.950 1.381 1.00 92.44 195 ARG A CA 1
ATOM 1550 C C . ARG A 1 195 ? -18.075 -9.369 2.645 1.00 92.44 195 ARG A C 1
ATOM 1552 O O . ARG A 1 195 ? -19.175 -9.900 2.555 1.00 92.44 195 ARG A O 1
ATOM 1559 N N . LYS A 1 196 ? -17.537 -9.092 3.835 1.00 94.75 196 LYS A N 1
ATOM 1560 C CA . LYS A 1 196 ? -18.176 -9.375 5.129 1.00 94.75 196 LYS A CA 1
ATOM 1561 C C . LYS A 1 196 ? -18.985 -8.162 5.588 1.00 94.75 196 LYS A C 1
ATOM 1563 O O . LYS A 1 196 ? -18.583 -7.429 6.495 1.00 94.75 196 LYS A O 1
ATOM 1568 N N . PHE A 1 197 ? -20.109 -7.924 4.920 1.00 95.81 197 PHE A N 1
ATOM 1569 C CA . PHE A 1 197 ? -20.901 -6.706 5.108 1.00 95.81 197 PHE A CA 1
ATOM 1570 C C . PHE A 1 197 ? -21.586 -6.632 6.477 1.00 95.81 197 PHE A C 1
ATOM 1572 O O . PHE A 1 197 ? -21.558 -5.579 7.107 1.00 95.81 197 PHE A O 1
ATOM 1579 N N . GLU A 1 198 ? -22.107 -7.745 6.997 1.00 94.25 198 GLU A N 1
ATOM 1580 C CA . GLU A 1 198 ? -22.763 -7.786 8.314 1.00 94.25 198 GLU A CA 1
ATOM 1581 C C . GLU A 1 198 ? -21.828 -7.353 9.451 1.00 94.25 198 GLU A C 1
ATOM 1583 O O . GLU A 1 198 ? -22.201 -6.558 10.317 1.00 94.25 198 GLU A O 1
ATOM 1588 N N . SER A 1 199 ? -20.582 -7.839 9.431 1.00 93.75 199 SER A N 1
ATOM 1589 C CA . SER A 1 199 ? -19.559 -7.439 10.397 1.00 93.75 199 SER A CA 1
ATOM 1590 C C . SER A 1 199 ? -19.245 -5.949 10.270 1.00 93.75 199 SER A C 1
ATOM 1592 O O . SER A 1 199 ? -19.209 -5.253 11.280 1.00 93.75 199 SER A O 1
ATOM 1594 N N . ALA A 1 200 ? -19.086 -5.431 9.047 1.00 95.62 200 ALA A N 1
ATOM 1595 C CA . ALA A 1 200 ? -18.843 -4.005 8.824 1.00 95.62 200 ALA A CA 1
ATOM 1596 C C . ALA A 1 200 ? -19.996 -3.126 9.352 1.00 95.62 200 ALA A C 1
ATOM 1598 O O . ALA A 1 200 ? -19.738 -2.123 10.020 1.00 95.62 200 ALA A O 1
ATOM 1599 N N . ILE A 1 201 ? -21.253 -3.534 9.137 1.00 95.56 201 ILE A N 1
ATOM 1600 C CA . ILE A 1 201 ? -22.446 -2.834 9.642 1.00 95.56 201 ILE A CA 1
ATOM 1601 C C . ILE A 1 201 ? -22.433 -2.767 11.175 1.00 95.56 201 ILE A C 1
ATOM 1603 O O . ILE A 1 201 ? -22.650 -1.694 11.743 1.00 95.56 201 ILE A O 1
ATOM 1607 N N . LYS A 1 202 ? -22.128 -3.877 11.865 1.00 95.06 202 LYS A N 1
ATOM 1608 C CA . LYS A 1 202 ? -22.026 -3.898 13.338 1.00 95.06 202 LYS A CA 1
ATOM 1609 C C . LYS A 1 202 ? -20.987 -2.901 13.854 1.00 95.06 202 LYS A C 1
ATOM 1611 O O . LYS A 1 202 ? -21.256 -2.182 14.818 1.00 95.06 202 LYS A O 1
ATOM 1616 N N . ILE A 1 203 ? -19.825 -2.828 13.200 1.00 95.00 203 ILE A N 1
ATOM 1617 C CA . ILE A 1 203 ? -18.756 -1.893 13.576 1.00 95.00 203 ILE A CA 1
ATOM 1618 C C . ILE A 1 203 ? -19.210 -0.447 13.368 1.00 95.00 203 ILE A C 1
ATOM 1620 O O . ILE A 1 203 ? -19.045 0.368 14.274 1.00 95.00 203 ILE A O 1
ATOM 1624 N N . PHE A 1 204 ? -19.829 -0.123 12.228 1.00 95.56 204 PHE A N 1
ATOM 1625 C CA . PHE A 1 204 ? -20.323 1.234 11.975 1.00 95.56 204 PHE A CA 1
ATOM 1626 C C . PHE A 1 204 ? -21.432 1.660 12.937 1.00 95.56 204 PHE A C 1
ATOM 1628 O O . PHE A 1 204 ? -21.423 2.803 13.389 1.00 95.56 204 PHE A O 1
ATOM 1635 N N . ARG A 1 205 ? -22.336 0.753 13.328 1.00 94.50 205 ARG A N 1
ATOM 1636 C CA . ARG A 1 205 ? -23.357 1.041 14.351 1.00 94.50 205 ARG A CA 1
ATOM 1637 C C . ARG A 1 205 ? -22.722 1.377 15.702 1.00 94.50 205 ARG A C 1
ATOM 1639 O O . ARG A 1 205 ? -23.093 2.371 16.320 1.00 94.50 205 ARG A O 1
ATOM 1646 N N . LYS A 1 206 ? -21.719 0.603 16.129 1.00 94.00 206 LYS A N 1
ATOM 1647 C CA . LYS A 1 206 ? -20.970 0.881 17.368 1.00 94.00 206 LYS A CA 1
ATOM 1648 C C . LYS A 1 206 ? -20.166 2.191 17.274 1.00 94.00 206 LYS A C 1
ATOM 1650 O O . LYS A 1 206 ? -20.153 2.968 18.224 1.00 94.00 206 LYS A O 1
ATOM 1655 N N . LEU A 1 207 ? -19.551 2.488 16.124 1.00 93.00 207 LEU A N 1
ATOM 1656 C CA . LEU A 1 207 ? -18.836 3.753 15.890 1.00 93.00 207 LEU A CA 1
ATOM 1657 C C . LEU A 1 207 ? -19.760 4.974 15.878 1.00 93.00 207 LEU A C 1
ATOM 1659 O O . LEU A 1 207 ? -19.352 6.028 16.359 1.00 93.00 207 LEU A O 1
ATOM 1663 N N . CYS A 1 208 ? -20.987 4.830 15.375 1.00 93.75 208 CYS A N 1
ATOM 1664 C CA . CYS A 1 208 ? -22.003 5.880 15.391 1.00 93.75 208 CYS A CA 1
ATOM 1665 C C . CYS A 1 208 ? -22.361 6.297 16.826 1.00 93.75 208 CYS A C 1
ATOM 1667 O O . CYS A 1 208 ? -22.416 7.486 17.127 1.00 93.75 208 CYS A O 1
ATOM 1669 N N . LEU A 1 209 ? -22.492 5.322 17.736 1.00 92.06 209 LEU A N 1
ATOM 1670 C CA . LEU A 1 209 ? -22.725 5.579 19.162 1.00 92.06 209 LEU A CA 1
ATOM 1671 C C . LEU A 1 209 ? -21.524 6.250 19.845 1.00 92.06 209 LEU A C 1
ATOM 1673 O O . LEU A 1 209 ? -21.706 7.113 20.698 1.00 92.06 209 LEU A O 1
ATOM 1677 N N . LYS A 1 210 ? -20.297 5.863 19.473 1.00 92.44 210 LYS A N 1
ATOM 1678 C CA . LYS A 1 210 ? -19.064 6.395 20.078 1.00 92.44 210 LYS A CA 1
ATOM 1679 C C . LYS A 1 210 ? -18.707 7.801 19.581 1.00 92.44 210 LYS A C 1
ATOM 1681 O O . LYS A 1 210 ? -18.099 8.563 20.323 1.00 92.44 210 LYS A O 1
ATOM 1686 N N . ASN A 1 211 ? -19.066 8.136 18.340 1.00 91.50 211 ASN A N 1
ATOM 1687 C CA . ASN A 1 211 ? -18.682 9.380 17.669 1.00 91.50 211 ASN A CA 1
ATOM 1688 C C . ASN A 1 211 ? -19.915 10.073 17.047 1.00 91.50 211 ASN A C 1
ATOM 1690 O O . ASN A 1 211 ? -20.080 10.040 15.821 1.00 91.50 211 ASN A O 1
ATOM 1694 N N . PRO A 1 212 ? -20.775 10.718 17.857 1.00 92.31 212 PRO A N 1
ATOM 1695 C CA . PRO A 1 212 ? -22.028 11.307 17.380 1.00 92.31 212 PRO A CA 1
ATOM 1696 C C . PRO A 1 212 ? -21.826 12.430 16.351 1.00 92.31 212 PRO A C 1
ATOM 1698 O O . PRO A 1 212 ? -22.655 12.583 15.458 1.00 92.31 212 PRO A O 1
ATOM 1701 N N . GLU A 1 213 ? -20.703 13.155 16.394 1.00 92.94 213 GLU A N 1
ATOM 1702 C CA . GLU A 1 213 ? -20.358 14.189 15.399 1.00 92.94 213 GLU A CA 1
ATOM 1703 C C . GLU A 1 213 ? -20.292 13.640 13.965 1.00 92.94 213 GLU A C 1
ATOM 1705 O O . GLU A 1 213 ? -20.599 14.340 13.004 1.00 92.94 213 GLU A O 1
ATOM 1710 N N . LYS A 1 214 ? -19.927 12.360 13.815 1.00 94.81 214 LYS A N 1
ATOM 1711 C CA . LYS A 1 214 ? -19.845 11.659 12.525 1.00 94.81 214 LYS A CA 1
ATOM 1712 C C . LYS A 1 214 ? -21.038 10.728 12.280 1.00 94.81 214 LYS A C 1
ATOM 1714 O O . LYS A 1 214 ? -20.986 9.897 11.375 1.00 94.81 214 LYS A O 1
ATOM 1719 N N . SER A 1 215 ? -22.113 10.855 13.060 1.00 91.50 215 SER A N 1
ATOM 1720 C CA . SER A 1 215 ? -23.295 9.984 12.982 1.00 91.50 215 SER A 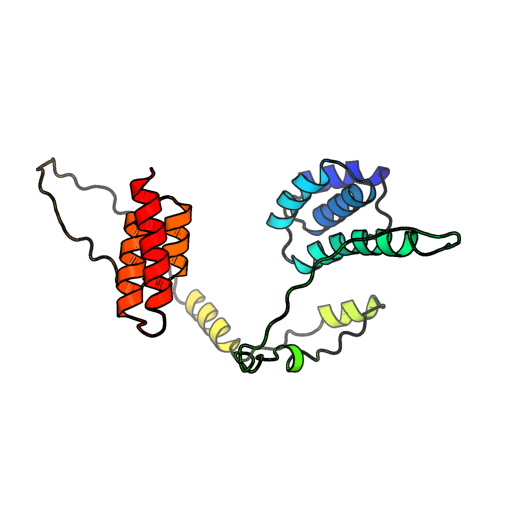CA 1
ATOM 1721 C C . SER A 1 215 ? -23.898 9.931 11.574 1.00 91.50 215 SER A C 1
ATOM 1723 O O . SER A 1 215 ? -24.145 8.842 11.058 1.00 91.50 215 SER A O 1
ATOM 1725 N N . ILE A 1 216 ? -24.031 11.087 10.910 1.00 95.25 216 ILE A N 1
ATOM 1726 C CA . ILE A 1 216 ? -24.572 11.195 9.543 1.00 95.25 216 ILE A CA 1
ATOM 1727 C C . ILE A 1 216 ? -23.740 10.355 8.564 1.00 95.25 216 ILE A C 1
ATOM 1729 O O . ILE A 1 216 ? -24.279 9.519 7.844 1.00 95.25 216 ILE A O 1
ATOM 1733 N N . TYR A 1 217 ? -22.412 10.50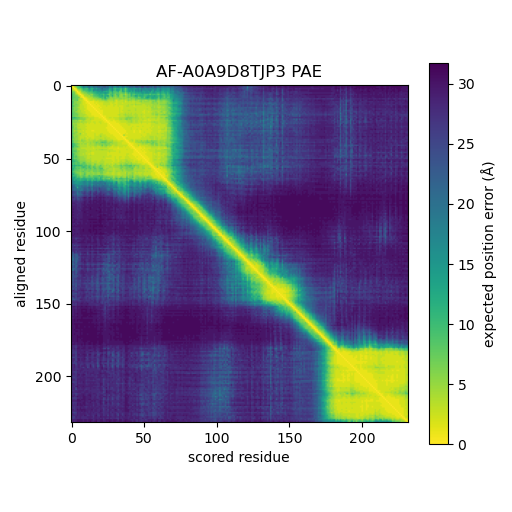1 8.610 1.00 95.06 217 TYR A N 1
ATOM 1734 C CA . TYR A 1 217 ? -21.497 9.730 7.768 1.00 95.06 217 TYR A CA 1
ATOM 1735 C C . TYR A 1 217 ? -21.655 8.219 7.983 1.00 95.06 217 TYR A C 1
ATOM 1737 O O . TYR A 1 217 ? -21.744 7.457 7.020 1.00 95.06 217 TYR A O 1
ATOM 1745 N N . PHE A 1 218 ? -21.704 7.764 9.238 1.00 96.38 218 PHE A N 1
ATOM 1746 C CA . PHE A 1 218 ? -21.854 6.338 9.526 1.00 96.38 218 PHE A CA 1
ATOM 1747 C C . PHE A 1 218 ? -23.227 5.800 9.120 1.00 96.38 218 PHE A C 1
ATOM 1749 O O . PHE A 1 218 ? -23.301 4.674 8.629 1.00 96.38 218 PHE A O 1
ATOM 1756 N N . ALA A 1 219 ? -24.293 6.588 9.271 1.00 95.81 219 ALA A N 1
ATOM 1757 C CA . ALA A 1 219 ? -25.631 6.219 8.819 1.00 95.81 219 ALA A CA 1
ATOM 1758 C C . ALA A 1 219 ? -25.672 5.992 7.298 1.00 95.81 219 ALA A C 1
ATOM 1760 O O . ALA A 1 219 ? -26.216 4.982 6.846 1.00 95.81 219 ALA A O 1
ATOM 1761 N N . ASP A 1 220 ? -25.016 6.856 6.520 1.00 96.38 220 ASP A N 1
ATOM 1762 C CA . ASP A 1 220 ? -24.918 6.696 5.066 1.00 96.38 220 ASP A CA 1
ATOM 1763 C C . ASP A 1 220 ? -24.133 5.435 4.674 1.00 96.38 220 ASP A C 1
ATOM 1765 O O . ASP A 1 220 ? -24.565 4.679 3.797 1.00 96.38 220 ASP A O 1
ATOM 1769 N N . GLN A 1 221 ? -23.011 5.157 5.353 1.00 95.88 221 GLN A N 1
ATOM 1770 C CA . GLN A 1 221 ? -22.236 3.927 5.132 1.00 95.88 221 GLN A CA 1
ATOM 1771 C C . GLN A 1 221 ? -23.053 2.672 5.464 1.00 95.88 221 GLN A C 1
ATOM 1773 O O . GLN A 1 221 ? -23.014 1.698 4.712 1.00 95.88 221 GLN A O 1
ATOM 1778 N N . ILE A 1 222 ? -23.819 2.692 6.560 1.00 96.06 222 ILE A N 1
ATOM 1779 C CA . ILE A 1 222 ? -24.707 1.585 6.942 1.00 96.06 222 ILE A CA 1
ATOM 1780 C C . ILE A 1 222 ? -25.770 1.369 5.863 1.00 96.06 222 ILE A C 1
ATOM 1782 O O . ILE A 1 222 ? -25.905 0.246 5.385 1.00 96.06 222 ILE A O 1
ATOM 1786 N N . ARG A 1 223 ? -26.450 2.430 5.409 1.00 96.06 223 ARG A N 1
ATOM 1787 C CA . ARG A 1 223 ? -27.490 2.339 4.371 1.00 96.06 223 ARG A CA 1
ATOM 1788 C C . ARG A 1 223 ? -26.947 1.780 3.057 1.00 96.06 223 ARG A C 1
ATOM 1790 O O . ARG A 1 223 ? -27.607 0.983 2.391 1.00 96.06 223 ARG A O 1
ATOM 1797 N N . PHE A 1 224 ? -25.741 2.193 2.669 1.00 95.00 224 PHE A N 1
ATOM 1798 C CA . PHE A 1 224 ? -25.072 1.661 1.484 1.00 95.00 224 PHE A CA 1
ATOM 1799 C C . PHE A 1 224 ? -24.783 0.161 1.621 1.00 95.00 224 PHE A C 1
ATOM 1801 O O . PHE A 1 224 ? -25.042 -0.604 0.693 1.00 95.00 224 PHE A O 1
ATOM 1808 N N . LEU A 1 225 ? -24.275 -0.263 2.779 1.00 94.69 225 LEU A N 1
ATOM 1809 C CA . LEU A 1 225 ? -23.960 -1.665 3.044 1.00 94.69 225 LEU A CA 1
ATOM 1810 C C . LEU A 1 225 ? -25.207 -2.544 3.149 1.00 94.69 225 LEU A C 1
ATOM 1812 O O . LEU A 1 225 ? -25.191 -3.652 2.626 1.00 94.69 225 LEU A O 1
ATOM 1816 N N . GLU A 1 226 ? -26.284 -2.058 3.763 1.00 94.12 226 GLU A N 1
ATOM 1817 C CA . GLU A 1 226 ? -27.575 -2.757 3.817 1.00 94.12 226 GLU A CA 1
ATOM 1818 C C . GLU A 1 226 ? -28.126 -2.973 2.406 1.00 94.12 226 GLU A C 1
ATOM 1820 O O . GLU A 1 226 ? -28.454 -4.099 2.037 1.00 94.12 226 GLU A O 1
ATOM 1825 N N . LYS A 1 227 ? -28.078 -1.936 1.560 1.00 94.69 227 LYS A N 1
ATOM 1826 C CA . LYS A 1 227 ? -28.461 -2.066 0.152 1.00 94.69 227 LYS A CA 1
ATOM 1827 C C . LYS A 1 227 ? -27.577 -3.059 -0.608 1.00 94.69 227 LYS A C 1
ATOM 1829 O O . LYS A 1 227 ? -28.065 -3.742 -1.503 1.00 94.69 227 LYS A O 1
ATOM 1834 N N . LEU A 1 228 ? -26.280 -3.138 -0.304 1.00 91.06 228 LEU A N 1
ATOM 1835 C CA . LEU A 1 228 ? -25.413 -4.150 -0.911 1.00 91.06 228 LEU A CA 1
ATOM 1836 C C . LEU A 1 228 ? -25.823 -5.560 -0.487 1.00 91.06 228 LEU A C 1
ATOM 1838 O O . LEU A 1 228 ? -25.905 -6.424 -1.346 1.00 91.06 228 LEU A O 1
ATOM 1842 N N . VAL A 1 229 ? -26.110 -5.783 0.796 1.00 91.56 229 VAL A N 1
ATOM 1843 C CA . VAL A 1 229 ? -26.565 -7.092 1.291 1.00 91.56 229 VAL A CA 1
ATOM 1844 C C . VAL A 1 229 ? -27.896 -7.504 0.658 1.00 91.56 229 VAL A C 1
ATOM 1846 O O . VAL A 1 229 ? -28.059 -8.670 0.337 1.00 91.56 229 VAL A O 1
ATOM 1849 N N . GLU A 1 230 ? -28.816 -6.565 0.423 1.00 90.12 230 GLU A N 1
ATOM 1850 C CA . GLU A 1 230 ? -30.107 -6.845 -0.229 1.00 90.12 230 GLU A CA 1
ATOM 1851 C C . GLU A 1 230 ? -30.005 -7.182 -1.728 1.00 90.12 230 GLU A C 1
ATOM 1853 O O . GLU A 1 230 ? -30.901 -7.827 -2.266 1.00 90.12 230 GLU A O 1
ATOM 1858 N N . ASN A 1 231 ? -28.958 -6.720 -2.423 1.00 81.12 231 ASN A N 1
ATOM 1859 C CA . ASN A 1 231 ? -28.772 -6.934 -3.868 1.00 81.12 231 ASN A CA 1
ATOM 1860 C C . ASN A 1 231 ? -27.752 -8.045 -4.199 1.00 81.12 231 ASN A C 1
ATOM 1862 O O . ASN A 1 231 ? -27.354 -8.172 -5.361 1.00 81.12 231 ASN A O 1
ATOM 1866 N N . LEU A 1 232 ? -27.298 -8.802 -3.197 1.00 69.50 232 LEU A N 1
ATOM 1867 C CA . LEU A 1 232 ? -26.404 -9.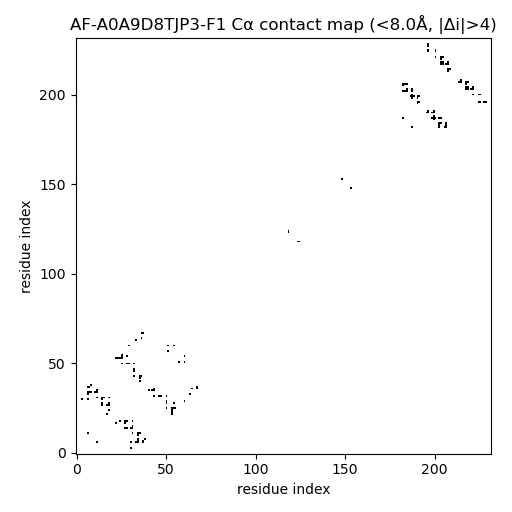959 -3.323 1.00 69.50 232 LEU A CA 1
ATOM 1868 C C . LEU A 1 232 ? -27.169 -11.257 -3.047 1.00 69.50 232 LEU A C 1
ATOM 1870 O O . LEU A 1 232 ? -26.846 -12.249 -3.736 1.00 69.50 232 LEU A O 1
#

Radius of gyration: 29.47 Å; Cα contacts (8 Å, |Δi|>4): 96; chains: 1; bounding box: 65×66×70 Å

Mean predicted aligned error: 22.78 Å

Secondary structure (DSSP, 8-state):
---GGG--THHHHHHHHHHHH-TT-HHHHHHHHHHHHHTT-TTHHHHHHHHHHH-S-HHHHHHHHHHHHHHHHTTS-S-----------------------------GGGG----------HHHHHHHHTSPPPPPTTHHHHHHHHHHHHHS---------------------------GGG--HHHHHHHHHTT-HHHHHHHHHHHHHH-GGGHHHHHHHHHHHHHHHHT-

pLDDT: mean 70.52, std 21.52, range [30.28, 96.38]